Protein AF-L9ZWK3-F1 (afdb_monomer)

Secondary structure (DSSP, 8-state):
-EES--GGG--TT-EEEEEEEEEE-HHHHHHHHHHHHHHHTSHHHHHHHHHTTPPPSS-HHHHHHHHHHHHHHHHHHTTEEEEEEEETTEEEEEEEEGGG-SS-HHHHHHH--EEEEEEEEEEEE-TT-EE-HHHHTT-HHHHS-TT--HHHHHHHHHHHHHHTT----GGGT-EESSEEEEEEEEEE-

Nearest PDB structures (foldseek):
  8h53-assembly1_A  TM=6.510E-01  e=2.151E-01  Homo sapiens
  5xix-assembly2_C  TM=6.586E-01  e=4.469E-01  Homo sapiens
  5xix-assembly1_D  TM=6.634E-01  e=5.048E-01  Homo sapiens
  8tc8-assembly2_B  TM=6.522E-01  e=1.115E+00  Homo sapiens
  8hbd-assembly1_R  TM=2.774E-01  e=4.259E+00  Homo sapiens

Mean predicted aligned error: 6.91 Å

Radius of gyration: 18.28 Å; Cα contacts (8 Å, |Δi|>4): 307; chains: 1; bounding box: 43×29×57 Å

Organism: NCBI:txid1230458

Structure (mmCIF, N/CA/C/O backbone):
data_AF-L9ZWK3-F1
#
_entry.id   AF-L9ZWK3-F1
#
loop_
_atom_site.group_PDB
_atom_site.id
_atom_site.type_symbol
_atom_site.label_atom_id
_atom_site.label_alt_id
_atom_site.label_comp_id
_atom_site.label_asym_id
_atom_site.label_entity_id
_atom_site.label_seq_id
_atom_site.pdbx_PDB_ins_code
_atom_site.Cartn_x
_atom_site.Cartn_y
_atom_site.Cartn_z
_atom_site.occupancy
_atom_site.B_iso_or_equiv
_atom_site.auth_seq_id
_atom_site.auth_comp_id
_atom_site.auth_asym_id
_atom_site.auth_atom_id
_atom_site.pdbx_PDB_model_num
ATOM 1 N N . MET A 1 1 ? -21.362 -6.029 12.904 1.00 80.88 1 MET A N 1
ATOM 2 C CA . MET A 1 1 ? -20.326 -5.498 11.996 1.00 80.88 1 MET A CA 1
ATOM 3 C C . MET A 1 1 ? -20.756 -4.095 11.615 1.00 80.88 1 MET A C 1
ATOM 5 O O . MET A 1 1 ? -21.909 -3.946 11.235 1.00 80.88 1 MET A O 1
ATOM 9 N N . LYS A 1 2 ? -19.910 -3.081 11.829 1.00 90.12 2 LYS A N 1
ATOM 10 C CA . LYS A 1 2 ? -20.218 -1.690 11.450 1.00 90.12 2 LYS A CA 1
ATOM 11 C C . LYS A 1 2 ? -19.828 -1.473 9.981 1.00 90.12 2 LYS A C 1
ATOM 13 O O . LYS A 1 2 ? -18.771 -1.959 9.582 1.00 90.12 2 LYS A O 1
ATOM 18 N N . GLU A 1 3 ? -20.650 -0.764 9.213 1.00 93.50 3 GLU A N 1
ATOM 19 C CA . GLU A 1 3 ? -20.390 -0.447 7.799 1.00 93.50 3 GLU A CA 1
ATOM 20 C C . GLU A 1 3 ? -19.950 1.011 7.642 1.00 93.50 3 GLU A C 1
ATOM 22 O O . GLU A 1 3 ? -20.580 1.893 8.224 1.00 93.50 3 GLU A O 1
ATOM 27 N N . ASN A 1 4 ? -18.853 1.246 6.912 1.00 93.19 4 ASN A N 1
ATOM 28 C CA . ASN A 1 4 ? -18.209 2.555 6.714 1.00 93.19 4 ASN A CA 1
ATOM 29 C C . ASN A 1 4 ? -18.168 3.447 7.980 1.00 93.19 4 ASN A C 1
ATOM 31 O O . ASN A 1 4 ? -18.571 4.611 7.925 1.00 93.19 4 ASN A O 1
ATOM 35 N N . PRO A 1 5 ? -17.748 2.915 9.147 1.00 94.00 5 PRO A N 1
ATOM 36 C CA . PRO A 1 5 ? -17.841 3.646 10.407 1.00 94.00 5 PRO A CA 1
ATOM 37 C C . PRO A 1 5 ? -16.777 4.732 10.527 1.00 94.00 5 PRO A C 1
ATOM 39 O O . PRO A 1 5 ? -15.609 4.447 10.312 1.00 94.00 5 PRO A O 1
ATOM 42 N N . ASP A 1 6 ? -17.141 5.914 11.029 1.00 93.44 6 ASP A N 1
ATOM 43 C CA . ASP A 1 6 ? -16.164 6.950 11.397 1.00 93.44 6 ASP A CA 1
ATOM 44 C C . ASP A 1 6 ? -14.998 6.348 12.220 1.00 93.44 6 ASP A C 1
ATOM 46 O O . ASP A 1 6 ? -15.245 5.806 13.311 1.00 93.44 6 ASP A O 1
ATOM 50 N N . PRO A 1 7 ? -13.738 6.445 11.740 1.00 92.50 7 PRO A N 1
ATOM 51 C CA . PRO A 1 7 ? -12.579 5.859 12.405 1.00 92.50 7 PRO A CA 1
ATOM 52 C C . PRO A 1 7 ? -12.419 6.286 13.866 1.00 92.50 7 PRO A C 1
ATOM 54 O O . PRO A 1 7 ? -11.912 5.519 14.683 1.00 92.50 7 PRO A O 1
ATOM 57 N N . ARG A 1 8 ? -12.882 7.490 14.225 1.00 90.44 8 ARG A N 1
ATOM 58 C CA . ARG A 1 8 ? -12.781 8.050 15.584 1.00 90.44 8 ARG A CA 1
ATOM 59 C C . ARG A 1 8 ? -13.639 7.300 16.604 1.00 90.44 8 ARG A C 1
ATOM 61 O O . ARG A 1 8 ? -13.384 7.392 17.801 1.00 90.44 8 ARG A O 1
ATOM 68 N N . GLY A 1 9 ? -14.659 6.580 16.139 1.00 90.75 9 GLY A N 1
ATOM 69 C CA . GLY A 1 9 ? -15.555 5.770 16.967 1.00 90.75 9 GLY A CA 1
ATOM 70 C C . GLY A 1 9 ? -15.182 4.287 17.029 1.00 90.75 9 GLY A C 1
ATOM 71 O O . GLY A 1 9 ? -15.979 3.488 17.533 1.00 90.75 9 GLY A O 1
ATOM 72 N N . LEU A 1 10 ? -14.026 3.901 16.479 1.00 92.88 10 LEU A N 1
ATOM 73 C CA . LEU A 1 10 ? -13.592 2.510 16.411 1.00 92.88 10 LEU A CA 1
ATOM 74 C C . LEU A 1 10 ? -12.731 2.106 17.604 1.00 92.88 10 LEU A C 1
ATOM 76 O O . LEU A 1 10 ? -11.831 2.822 18.035 1.00 92.88 10 LEU A O 1
ATOM 80 N N . SER A 1 11 ? -12.988 0.903 18.110 1.00 93.19 11 SER A N 1
ATOM 81 C CA . SER A 1 11 ? -12.175 0.251 19.135 1.00 93.19 11 SER A CA 1
ATOM 82 C C . SER A 1 11 ? -11.355 -0.891 18.542 1.00 93.19 11 SER A C 1
ATOM 84 O O . SER A 1 11 ? -11.786 -1.582 17.618 1.00 93.19 11 SER A O 1
ATOM 86 N N . ARG A 1 12 ? -10.164 -1.127 19.105 1.00 95.25 12 ARG A N 1
ATOM 87 C CA . ARG A 1 12 ? -9.315 -2.261 18.719 1.00 95.25 12 ARG A CA 1
ATOM 88 C C . ARG A 1 12 ? -10.093 -3.574 18.839 1.00 95.25 12 ARG A C 1
ATOM 90 O O . ARG A 1 12 ? -10.746 -3.823 19.848 1.00 95.25 12 ARG A O 1
ATOM 97 N N . GLY A 1 13 ? -9.983 -4.423 17.823 1.00 95.19 13 GLY A N 1
ATOM 98 C CA . GLY A 1 13 ? -10.646 -5.724 17.772 1.00 95.19 13 GLY A CA 1
ATOM 99 C C . GLY A 1 13 ? -12.054 -5.713 17.170 1.00 95.19 13 GLY A C 1
ATOM 100 O O . GLY A 1 13 ? -12.570 -6.790 16.869 1.00 95.19 13 GLY A O 1
ATOM 101 N N . GLU A 1 14 ? -12.667 -4.544 16.947 1.00 96.69 14 GLU A N 1
ATOM 102 C CA . GLU A 1 14 ? -13.960 -4.467 16.261 1.00 96.69 14 GLU A CA 1
ATOM 103 C C . GLU A 1 14 ? -13.856 -4.964 14.814 1.00 96.69 14 GLU A C 1
ATOM 105 O O . GLU A 1 14 ? -12.847 -4.749 14.143 1.00 96.69 14 GLU A O 1
ATOM 110 N N . ILE A 1 15 ? -14.915 -5.624 14.333 1.00 97.25 15 ILE A N 1
ATOM 111 C CA . ILE A 1 15 ? -15.033 -6.061 12.936 1.00 97.25 15 ILE A CA 1
ATOM 112 C C . ILE A 1 15 ? -15.844 -5.026 12.160 1.00 97.25 15 ILE A C 1
ATOM 114 O O . ILE A 1 15 ? -16.994 -4.719 12.514 1.00 97.25 15 ILE A O 1
ATOM 118 N N . VAL A 1 16 ? -15.245 -4.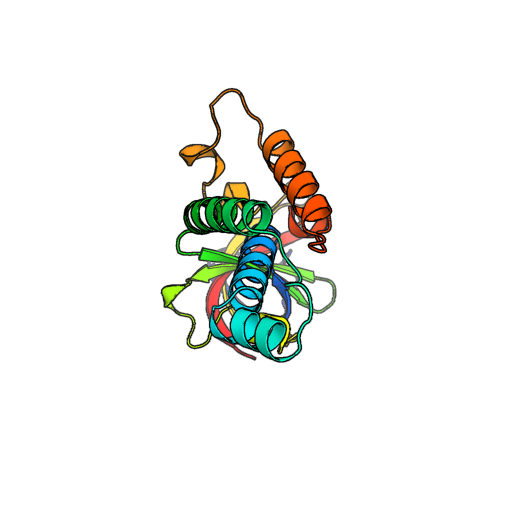533 11.082 1.00 97.38 16 VAL A N 1
ATOM 119 C CA . VAL A 1 16 ? -15.791 -3.486 10.220 1.00 97.38 16 VAL A CA 1
ATOM 120 C C . VAL A 1 16 ? -15.853 -3.954 8.772 1.00 97.38 16 VAL A C 1
ATOM 122 O O . VAL A 1 16 ? -15.101 -4.838 8.356 1.00 97.38 16 VAL A O 1
ATOM 125 N N . ARG A 1 17 ? -16.766 -3.345 8.019 1.00 97.56 17 ARG A N 1
ATOM 126 C CA . ARG A 1 17 ? -16.881 -3.460 6.568 1.00 97.56 17 ARG A CA 1
ATOM 127 C C . ARG A 1 17 ? -16.736 -2.065 5.978 1.00 97.56 17 ARG A C 1
ATOM 129 O O . ARG A 1 17 ? -17.489 -1.172 6.358 1.00 97.56 17 ARG A O 1
ATOM 136 N N . ILE A 1 18 ? -15.760 -1.878 5.105 1.00 97.25 18 ILE A N 1
ATOM 137 C CA . ILE A 1 18 ? -15.446 -0.601 4.471 1.00 97.25 18 ILE A CA 1
ATOM 138 C C . ILE A 1 18 ? -15.595 -0.795 2.970 1.00 97.25 18 ILE A C 1
ATOM 140 O O . ILE A 1 18 ? -14.870 -1.584 2.378 1.00 97.25 18 ILE A O 1
ATOM 144 N N . GLU A 1 19 ? -16.539 -0.093 2.369 1.00 96.94 19 GLU A N 1
ATOM 145 C CA . GLU A 1 19 ? -16.697 0.019 0.925 1.00 96.94 19 GLU A CA 1
ATOM 146 C C . GLU A 1 19 ? -16.183 1.386 0.496 1.00 96.94 19 GLU A C 1
ATOM 148 O O . GLU A 1 19 ? -16.685 2.411 0.966 1.00 96.94 19 GLU A O 1
ATOM 153 N N . GLY A 1 20 ? -15.193 1.425 -0.382 1.00 95.62 20 GLY A N 1
ATOM 154 C CA . GLY A 1 20 ? -14.574 2.685 -0.758 1.00 95.62 20 GLY A CA 1
ATOM 155 C C . GLY A 1 20 ? -13.637 2.559 -1.936 1.00 95.62 20 GLY A C 1
ATOM 156 O O . GLY A 1 20 ? -13.429 1.470 -2.472 1.00 95.62 20 GLY A O 1
ATOM 157 N N . ASN A 1 21 ? -13.074 3.697 -2.322 1.00 94.81 21 ASN A N 1
ATOM 158 C CA . ASN A 1 21 ? -12.041 3.717 -3.340 1.00 94.81 21 ASN A CA 1
ATOM 159 C C . ASN A 1 21 ? -10.731 3.220 -2.727 1.00 94.81 21 ASN A C 1
ATOM 161 O O . ASN A 1 21 ? -10.345 3.704 -1.658 1.00 94.81 21 ASN A O 1
ATOM 165 N N . VAL A 1 22 ? -10.067 2.264 -3.371 1.00 93.75 22 VAL A N 1
ATOM 166 C CA . VAL A 1 22 ? -8.743 1.801 -2.947 1.00 93.75 22 VAL A CA 1
ATOM 167 C C . VAL A 1 22 ? -7.659 2.612 -3.647 1.00 93.75 22 VAL A C 1
ATOM 169 O O . VAL A 1 22 ? -7.774 2.956 -4.818 1.00 93.75 22 VAL A O 1
ATOM 172 N N . TYR A 1 23 ? -6.593 2.903 -2.917 1.00 92.69 23 TYR A N 1
ATOM 173 C CA . TYR A 1 23 ? -5.422 3.609 -3.403 1.00 92.69 23 TYR A CA 1
ATOM 174 C C . TYR A 1 23 ? -4.179 2.830 -2.966 1.00 92.69 23 TYR A C 1
ATOM 176 O O . TYR A 1 23 ? -3.919 2.726 -1.759 1.00 92.69 23 TYR A O 1
ATOM 184 N N . PRO A 1 24 ? -3.425 2.259 -3.919 1.00 92.81 24 PRO A N 1
ATOM 185 C CA . PRO A 1 24 ? -2.073 1.775 -3.678 1.00 92.81 24 PRO A CA 1
ATOM 186 C C . PRO A 1 24 ? -1.200 2.867 -3.062 1.00 92.81 24 PRO A C 1
ATOM 188 O O . PRO A 1 24 ? -1.192 3.996 -3.551 1.00 92.81 24 PRO A O 1
ATOM 191 N N . MET A 1 25 ? -0.466 2.530 -2.004 1.00 93.00 25 MET A N 1
ATOM 192 C CA . MET A 1 25 ? 0.524 3.439 -1.414 1.00 93.00 25 MET A CA 1
ATOM 193 C C . MET A 1 25 ? 1.843 3.381 -2.197 1.00 93.00 25 MET A C 1
ATOM 195 O O . MET A 1 25 ? 2.009 2.522 -3.065 1.00 93.00 25 MET A O 1
ATOM 199 N N . SER A 1 26 ? 2.787 4.274 -1.885 1.00 89.88 26 SER A N 1
ATOM 200 C CA . SER A 1 26 ? 4.015 4.513 -2.659 1.00 89.88 26 SER A CA 1
ATOM 201 C C . SER A 1 26 ? 4.758 3.232 -3.049 1.00 89.88 26 SER A C 1
ATOM 203 O O . SER A 1 26 ? 5.013 3.012 -4.227 1.00 89.88 26 SER A O 1
ATOM 205 N N . LEU A 1 27 ? 5.018 2.340 -2.091 1.00 87.81 27 LEU A N 1
ATOM 206 C CA . LEU A 1 27 ? 5.730 1.082 -2.334 1.00 87.81 27 LEU A CA 1
ATOM 207 C C . LEU A 1 27 ? 5.030 0.177 -3.356 1.00 87.81 27 LEU A C 1
ATOM 209 O O . LEU A 1 27 ? 5.679 -0.377 -4.238 1.00 87.81 27 LEU A O 1
ATOM 213 N N . LEU A 1 28 ? 3.702 0.052 -3.271 1.00 88.94 28 LEU A N 1
ATOM 214 C CA . LEU A 1 28 ? 2.948 -0.736 -4.243 1.00 88.94 28 LEU A CA 1
ATOM 215 C C . LEU A 1 28 ? 2.892 -0.028 -5.605 1.00 88.94 28 LEU A C 1
ATOM 217 O O . LEU A 1 28 ? 2.951 -0.693 -6.631 1.00 88.94 28 LEU A O 1
ATOM 221 N N . LYS A 1 29 ? 2.821 1.308 -5.642 1.00 89.31 29 LYS A N 1
ATOM 222 C CA . LYS A 1 29 ? 2.883 2.061 -6.905 1.00 89.31 29 LYS A CA 1
ATOM 223 C C . LYS A 1 29 ? 4.206 1.847 -7.638 1.00 89.31 29 LYS A C 1
ATOM 225 O O . LYS A 1 29 ? 4.182 1.659 -8.850 1.00 89.31 29 LYS A O 1
ATOM 230 N N . PHE A 1 30 ? 5.324 1.830 -6.912 1.00 86.69 30 PHE A N 1
ATOM 231 C CA . PHE A 1 30 ? 6.628 1.468 -7.471 1.00 86.69 30 PHE A CA 1
ATOM 232 C C . PHE A 1 30 ? 6.619 0.063 -8.055 1.00 86.69 30 PHE A C 1
ATOM 234 O O . PHE A 1 30 ? 6.976 -0.121 -9.213 1.00 86.69 30 PHE A O 1
ATOM 241 N N . GLU A 1 31 ? 6.150 -0.919 -7.287 1.00 86.31 31 GLU A N 1
ATOM 242 C CA . GLU A 1 31 ? 6.087 -2.304 -7.752 1.00 86.31 31 GLU A CA 1
ATOM 243 C C . GLU A 1 31 ? 5.200 -2.457 -8.998 1.00 86.31 31 GLU A C 1
ATOM 245 O O . GLU A 1 31 ? 5.588 -3.121 -9.955 1.00 86.31 31 GLU A O 1
ATOM 250 N N . MET A 1 32 ? 4.040 -1.795 -9.029 1.00 86.81 32 MET A N 1
ATOM 251 C CA . MET A 1 32 ? 3.148 -1.795 -10.192 1.00 86.81 32 MET A CA 1
ATOM 252 C C . MET A 1 32 ? 3.794 -1.148 -11.421 1.00 86.81 32 MET A C 1
ATOM 254 O O . MET A 1 32 ? 3.614 -1.644 -12.530 1.00 86.81 32 MET A O 1
ATOM 258 N N . ALA A 1 33 ? 4.538 -0.054 -11.245 1.00 85.06 33 ALA A N 1
ATOM 259 C CA . ALA A 1 33 ? 5.225 0.616 -12.344 1.00 85.06 33 ALA A CA 1
ATOM 260 C C . ALA A 1 33 ? 6.373 -0.228 -12.909 1.00 85.06 33 ALA A C 1
ATOM 262 O O . ALA A 1 33 ? 6.515 -0.328 -14.125 1.00 85.06 33 ALA A O 1
ATOM 263 N N . ILE A 1 34 ? 7.150 -0.877 -12.039 1.00 81.88 34 ILE A N 1
ATOM 264 C CA . ILE A 1 34 ? 8.229 -1.781 -12.449 1.00 81.88 34 ILE A CA 1
ATOM 265 C C . ILE A 1 34 ? 7.651 -3.007 -13.154 1.00 81.88 34 ILE A C 1
ATOM 267 O O . ILE A 1 34 ? 8.145 -3.385 -14.210 1.00 81.88 34 ILE A O 1
ATOM 271 N N . GLY A 1 35 ? 6.566 -3.583 -12.625 1.00 80.50 35 GLY A N 1
ATOM 272 C CA . GLY A 1 35 ? 5.859 -4.685 -13.276 1.00 80.50 35 GLY A CA 1
ATOM 273 C C . GLY A 1 35 ? 5.383 -4.313 -14.682 1.00 80.50 35 GLY A C 1
ATOM 274 O O . GLY A 1 35 ? 5.647 -5.047 -15.631 1.00 80.50 35 GLY A O 1
ATOM 275 N N . ALA A 1 36 ? 4.775 -3.133 -14.838 1.00 80.31 36 ALA A N 1
ATOM 276 C CA . ALA A 1 36 ? 4.374 -2.627 -16.148 1.00 80.31 36 ALA A CA 1
ATOM 277 C C . ALA A 1 36 ? 5.579 -2.433 -17.082 1.00 80.31 36 ALA A C 1
ATOM 279 O O . ALA A 1 36 ? 5.524 -2.822 -18.246 1.00 80.31 36 ALA A O 1
ATOM 280 N N . PHE A 1 37 ? 6.685 -1.871 -16.583 1.00 78.00 37 PHE A N 1
ATOM 281 C CA . PHE A 1 37 ? 7.917 -1.727 -17.357 1.00 78.00 37 PHE A CA 1
ATOM 282 C C . PHE A 1 37 ? 8.424 -3.084 -17.859 1.00 78.00 37 PHE A C 1
ATOM 284 O O . PHE A 1 37 ? 8.672 -3.226 -19.054 1.00 78.00 37 PHE A O 1
ATOM 291 N N . SER A 1 38 ? 8.504 -4.091 -16.983 1.00 74.88 38 SER A N 1
ATOM 292 C CA . SER A 1 38 ? 8.943 -5.443 -17.345 1.00 74.88 38 SER A CA 1
ATOM 293 C C . SER A 1 38 ? 8.062 -6.089 -18.414 1.00 74.88 38 SER A C 1
ATOM 295 O O . SER A 1 38 ? 8.584 -6.776 -19.289 1.00 74.88 38 SER A O 1
ATOM 297 N N . GLU A 1 39 ? 6.748 -5.850 -18.387 1.00 76.31 39 GLU A N 1
ATOM 298 C CA . GLU A 1 39 ? 5.850 -6.299 -19.456 1.00 76.31 39 GLU A CA 1
ATOM 299 C C . GLU A 1 39 ? 6.175 -5.618 -20.793 1.00 76.31 39 GLU A C 1
ATOM 301 O O . GLU A 1 39 ? 6.254 -6.296 -21.816 1.00 76.31 39 GLU A O 1
ATOM 306 N N . PHE A 1 40 ? 6.432 -4.304 -20.796 1.00 71.31 40 PHE A N 1
ATOM 307 C CA . PHE A 1 40 ? 6.779 -3.550 -22.009 1.00 71.31 40 PHE A CA 1
ATOM 308 C C . PHE A 1 40 ? 8.177 -3.846 -22.562 1.00 71.31 40 PHE A C 1
ATOM 310 O O . PHE A 1 40 ? 8.403 -3.668 -23.761 1.00 71.31 40 PHE A O 1
ATOM 317 N N . THR A 1 41 ? 9.108 -4.294 -21.723 1.00 72.06 41 THR A N 1
ATOM 318 C CA . THR A 1 41 ? 10.458 -4.706 -22.135 1.00 72.06 41 THR A CA 1
ATOM 319 C C . THR A 1 41 ? 10.590 -6.206 -22.365 1.00 72.06 41 THR A C 1
ATOM 321 O O . THR A 1 41 ? 11.692 -6.670 -22.637 1.00 72.06 41 THR A O 1
ATOM 324 N N . GLY A 1 42 ? 9.501 -6.972 -22.258 1.00 72.38 42 GLY A N 1
ATOM 325 C CA . GLY A 1 42 ? 9.521 -8.405 -22.529 1.00 72.38 42 GLY A CA 1
ATOM 326 C C . GLY A 1 42 ? 9.966 -8.713 -23.961 1.00 72.38 42 GLY A C 1
ATOM 327 O O . GLY A 1 42 ? 9.658 -7.957 -24.889 1.00 72.38 42 GLY A O 1
ATOM 328 N N . ASP A 1 43 ? 10.661 -9.842 -24.134 1.00 72.94 43 ASP A N 1
ATOM 329 C CA . ASP A 1 43 ? 11.233 -10.287 -25.414 1.00 72.94 43 ASP A CA 1
ATOM 330 C C . ASP A 1 43 ? 10.214 -10.203 -26.567 1.00 72.94 43 ASP A C 1
ATOM 332 O O . ASP A 1 43 ? 10.536 -9.707 -27.644 1.00 72.94 43 ASP A O 1
ATOM 336 N N . ASP A 1 44 ? 8.955 -10.578 -26.317 1.00 72.00 44 ASP A N 1
ATOM 337 C CA . ASP A 1 44 ? 7.870 -10.546 -27.307 1.00 72.00 44 ASP A CA 1
ATOM 338 C C . ASP A 1 44 ? 7.561 -9.126 -27.828 1.00 72.00 44 ASP A C 1
ATOM 340 O O . ASP A 1 44 ? 7.289 -8.929 -29.016 1.00 72.00 44 ASP A O 1
ATOM 344 N N . ILE A 1 45 ? 7.600 -8.111 -26.956 1.00 72.56 45 ILE A N 1
ATOM 345 C CA . ILE A 1 45 ? 7.344 -6.715 -27.338 1.00 72.56 45 ILE A CA 1
ATOM 346 C C . ILE A 1 45 ? 8.578 -6.119 -28.012 1.00 72.56 45 ILE A C 1
ATOM 348 O O . ILE A 1 45 ? 8.443 -5.428 -29.025 1.00 72.56 45 ILE A O 1
ATOM 352 N N . GLN A 1 46 ? 9.780 -6.429 -27.523 1.00 72.62 46 GLN A N 1
ATOM 353 C CA . GLN A 1 46 ? 11.017 -6.022 -28.193 1.00 72.62 46 GLN A CA 1
ATOM 354 C C . GLN A 1 46 ? 11.109 -6.594 -29.612 1.00 72.62 46 GLN A C 1
ATOM 356 O O . GLN A 1 46 ? 11.429 -5.863 -30.553 1.00 72.62 46 GLN A O 1
ATOM 361 N N . GLU A 1 47 ? 10.766 -7.872 -29.793 1.00 73.50 47 GLU A N 1
ATOM 362 C CA . GLU A 1 47 ? 10.676 -8.504 -31.109 1.00 73.50 47 GLU A CA 1
ATOM 363 C C . GLU A 1 47 ? 9.633 -7.817 -31.996 1.00 73.50 47 GLU A C 1
ATOM 365 O O . GLU A 1 47 ? 9.892 -7.602 -33.183 1.00 73.50 47 GLU A O 1
ATOM 370 N N . ALA A 1 48 ? 8.492 -7.398 -31.440 1.00 77.25 48 ALA A N 1
ATOM 371 C CA . ALA A 1 48 ? 7.483 -6.650 -32.185 1.00 77.25 48 ALA A CA 1
ATOM 372 C C . ALA A 1 48 ? 8.002 -5.285 -32.673 1.00 77.25 48 ALA A C 1
ATOM 374 O O . ALA A 1 48 ? 7.777 -4.946 -33.835 1.00 77.25 48 ALA A O 1
ATOM 375 N N . PHE A 1 49 ? 8.731 -4.529 -31.840 1.00 78.69 49 PHE A N 1
ATOM 376 C CA . PHE A 1 49 ? 9.366 -3.259 -32.234 1.00 78.69 49 PHE A CA 1
ATOM 377 C C . PHE A 1 49 ? 10.439 -3.462 -33.309 1.00 78.69 49 PHE A C 1
ATOM 379 O O . PHE A 1 49 ? 10.460 -2.740 -34.310 1.00 78.69 49 PHE A O 1
ATOM 386 N N . HIS A 1 50 ? 11.269 -4.498 -33.159 1.00 75.56 50 HIS A N 1
ATOM 387 C CA . HIS A 1 50 ? 12.238 -4.892 -34.177 1.00 75.56 50 HIS A CA 1
ATOM 388 C C . HIS A 1 50 ? 11.570 -5.299 -35.497 1.00 75.56 50 HIS A C 1
ATOM 390 O O . HIS A 1 50 ? 12.060 -4.939 -36.566 1.00 75.56 50 HIS A O 1
ATOM 396 N N . ALA A 1 51 ? 10.432 -5.996 -35.449 1.00 80.75 51 ALA A N 1
ATOM 397 C CA . ALA A 1 51 ? 9.697 -6.419 -36.639 1.00 80.75 51 ALA A CA 1
ATOM 398 C C . ALA A 1 51 ? 9.096 -5.246 -37.435 1.00 80.75 51 ALA A C 1
ATOM 400 O O . ALA A 1 51 ? 8.876 -5.378 -38.641 1.00 80.75 51 ALA A O 1
ATOM 401 N N . ILE A 1 52 ? 8.841 -4.106 -36.786 1.00 86.06 52 ILE A N 1
ATOM 402 C CA . ILE A 1 52 ? 8.323 -2.884 -37.423 1.00 86.06 52 ILE A CA 1
ATOM 403 C C . ILE A 1 52 ? 9.402 -1.815 -37.662 1.00 86.06 52 ILE A C 1
ATOM 405 O O . ILE A 1 52 ? 9.058 -0.675 -37.980 1.00 86.06 52 ILE A O 1
ATOM 409 N N . ASP A 1 53 ? 10.686 -2.175 -37.534 1.00 80.19 53 ASP A N 1
ATOM 410 C CA . ASP A 1 53 ? 11.844 -1.287 -37.740 1.00 80.19 53 ASP A CA 1
ATOM 411 C C . ASP A 1 53 ? 11.796 -0.013 -36.868 1.00 80.19 53 ASP A C 1
ATOM 413 O O . ASP A 1 53 ? 12.319 1.047 -37.228 1.00 80.19 53 ASP A O 1
ATOM 417 N N . GLN A 1 54 ? 11.144 -0.102 -35.704 1.00 76.75 54 GLN A N 1
ATOM 418 C CA . GLN A 1 54 ? 11.101 0.984 -34.735 1.00 76.75 54 GLN A CA 1
ATOM 419 C C . GLN A 1 54 ? 12.139 0.773 -33.632 1.00 76.75 54 GLN A C 1
ATOM 421 O O . GLN A 1 54 ? 12.391 -0.364 -33.226 1.00 76.75 54 GLN A O 1
ATOM 426 N N . PRO A 1 55 ? 12.759 1.860 -33.138 1.00 70.88 55 PRO A N 1
ATOM 427 C CA . PRO A 1 55 ? 13.630 1.769 -31.979 1.00 70.88 55 PRO A CA 1
ATOM 428 C C . PRO A 1 55 ? 12.830 1.243 -30.786 1.00 70.88 55 PRO A C 1
ATOM 430 O O . PRO A 1 55 ? 11.678 1.636 -30.586 1.00 70.88 55 PRO A O 1
ATOM 433 N N . THR A 1 56 ? 13.448 0.365 -29.996 1.00 70.62 56 THR A N 1
ATOM 434 C CA . THR A 1 56 ? 12.875 -0.044 -28.717 1.00 70.62 56 THR A CA 1
ATOM 435 C C . THR A 1 56 ? 12.668 1.196 -27.844 1.00 70.62 56 THR A C 1
ATOM 437 O O . THR A 1 56 ? 13.511 2.100 -27.856 1.00 70.62 56 THR A O 1
ATOM 440 N N . PRO A 1 57 ? 11.551 1.272 -27.102 1.00 69.75 57 PRO A N 1
ATOM 441 C CA . PRO A 1 57 ? 11.229 2.446 -26.295 1.00 69.75 57 PRO A CA 1
ATOM 442 C C . PRO A 1 57 ? 12.211 2.671 -25.139 1.00 69.75 57 PRO A C 1
ATOM 444 O O . PRO A 1 57 ? 12.273 3.782 -24.621 1.00 69.75 57 PRO A O 1
ATOM 447 N N . PHE A 1 58 ? 12.988 1.647 -24.777 1.00 73.31 58 PHE A N 1
ATOM 448 C CA . PHE A 1 58 ? 13.928 1.666 -23.663 1.00 73.31 58 PHE A CA 1
ATOM 449 C C . PHE A 1 58 ? 15.320 1.197 -24.097 1.00 73.31 58 PHE A C 1
ATOM 451 O O . PHE A 1 58 ? 15.487 0.400 -25.030 1.00 73.31 58 PHE A O 1
ATOM 458 N N . THR A 1 59 ? 16.331 1.732 -23.422 1.00 76.69 59 THR A N 1
ATOM 459 C CA . THR A 1 59 ? 17.736 1.348 -23.539 1.00 76.69 59 THR A CA 1
ATOM 460 C C . THR A 1 59 ? 18.072 0.211 -22.572 1.00 76.69 59 THR A C 1
ATOM 462 O O . THR A 1 59 ? 17.464 0.057 -21.517 1.00 76.69 59 THR A O 1
ATOM 465 N N . LYS A 1 60 ? 19.122 -0.562 -22.883 1.00 77.81 60 LYS A N 1
ATOM 466 C CA . LYS A 1 60 ? 19.600 -1.647 -22.003 1.00 77.81 60 LYS A CA 1
ATOM 467 C C . LYS A 1 60 ? 20.064 -1.173 -20.623 1.00 77.81 60 LYS A C 1
ATOM 469 O O . LYS A 1 60 ? 20.105 -1.968 -19.688 1.00 77.81 60 LYS A O 1
ATOM 474 N N . ASP A 1 61 ? 20.484 0.085 -20.513 1.00 75.94 61 ASP A N 1
ATOM 475 C CA . ASP A 1 61 ? 20.895 0.657 -19.233 1.00 75.94 61 ASP A CA 1
ATOM 476 C C . ASP A 1 61 ? 19.667 0.989 -18.371 1.00 75.94 61 ASP A C 1
ATOM 478 O O . ASP A 1 61 ? 19.668 0.653 -17.189 1.00 75.94 61 ASP A O 1
ATOM 482 N N . GLU A 1 62 ? 18.593 1.524 -18.966 1.00 73.75 62 GLU A N 1
ATOM 483 C CA . GLU A 1 62 ? 17.298 1.723 -18.289 1.00 73.75 62 GLU A CA 1
ATOM 484 C C . GLU A 1 62 ? 16.688 0.385 -17.842 1.00 73.75 62 GLU A C 1
ATOM 486 O O . GLU A 1 62 ? 16.231 0.263 -16.708 1.00 73.75 62 GLU A O 1
ATOM 491 N N . GLU A 1 63 ? 16.760 -0.653 -18.683 1.00 75.62 63 GLU A N 1
ATOM 492 C CA . GLU A 1 63 ? 16.304 -2.007 -18.330 1.00 75.62 63 GLU A CA 1
ATOM 493 C C . GLU A 1 63 ? 17.019 -2.562 -17.095 1.00 75.62 63 GLU A C 1
ATOM 495 O O . GLU A 1 63 ? 16.378 -3.043 -16.161 1.00 75.62 63 GLU A O 1
ATOM 500 N N . ARG A 1 64 ? 18.352 -2.451 -17.051 1.00 76.00 64 ARG A N 1
ATOM 501 C CA . ARG A 1 64 ? 19.153 -2.912 -15.907 1.00 76.00 64 ARG A CA 1
ATOM 502 C C . ARG A 1 64 ? 18.874 -2.123 -14.640 1.00 76.00 64 ARG A C 1
ATOM 504 O O . ARG A 1 64 ? 18.865 -2.703 -13.556 1.00 76.00 64 ARG A O 1
ATOM 511 N N . GLN A 1 65 ? 18.697 -0.809 -14.761 1.00 73.06 65 GLN A N 1
ATOM 512 C CA . GLN A 1 65 ? 18.324 0.022 -13.624 1.00 73.06 65 GLN A CA 1
ATOM 513 C C . GLN A 1 65 ? 16.969 -0.426 -13.075 1.00 73.06 65 GLN A C 1
ATOM 515 O O . GLN A 1 65 ? 16.845 -0.609 -11.867 1.00 73.06 65 GLN A O 1
ATOM 520 N N . MET A 1 66 ? 15.983 -0.686 -13.938 1.00 75.00 66 MET A N 1
ATOM 521 C CA . MET A 1 66 ? 14.653 -1.109 -13.489 1.00 75.00 66 MET A CA 1
ATOM 522 C C . MET A 1 66 ? 14.621 -2.508 -12.903 1.00 75.00 66 MET A C 1
ATOM 524 O O . MET A 1 66 ? 13.925 -2.726 -11.917 1.00 75.00 66 MET A O 1
ATOM 528 N N . GLU A 1 67 ? 15.418 -3.436 -13.423 1.00 76.50 67 GLU A N 1
ATOM 529 C CA . GLU A 1 67 ? 15.570 -4.761 -12.820 1.00 76.50 67 GLU A CA 1
ATOM 530 C C . GLU A 1 67 ? 16.188 -4.674 -11.409 1.00 76.50 67 GLU A C 1
ATOM 532 O O . GLU A 1 67 ? 15.733 -5.338 -10.469 1.00 76.50 67 GLU A O 1
ATOM 537 N N . ALA A 1 68 ? 17.187 -3.803 -11.227 1.00 74.69 68 ALA A N 1
ATOM 538 C CA . ALA A 1 68 ? 17.805 -3.564 -9.925 1.00 74.69 68 ALA A CA 1
ATOM 539 C C . ALA A 1 68 ? 16.821 -2.927 -8.930 1.00 74.69 68 ALA A C 1
ATOM 541 O O . ALA A 1 68 ? 16.700 -3.403 -7.798 1.00 74.69 68 ALA A O 1
ATOM 542 N N . VAL A 1 69 ? 16.078 -1.900 -9.359 1.00 74.81 69 VAL A N 1
ATOM 543 C CA . VAL A 1 69 ? 15.029 -1.268 -8.545 1.00 74.81 69 VAL A CA 1
ATOM 544 C C . VAL A 1 69 ? 13.914 -2.272 -8.238 1.00 74.81 69 VAL A C 1
ATOM 546 O O . VAL A 1 69 ? 13.467 -2.339 -7.100 1.00 74.81 69 VAL A O 1
ATOM 549 N N . GLY A 1 70 ? 13.522 -3.123 -9.189 1.00 74.94 70 GLY A N 1
ATOM 550 C CA . GLY A 1 70 ? 12.539 -4.193 -8.988 1.00 74.94 70 GLY A CA 1
ATOM 551 C C . GLY A 1 70 ? 12.938 -5.177 -7.899 1.00 74.94 70 GLY A C 1
ATOM 552 O O . GLY A 1 70 ? 12.162 -5.438 -6.983 1.00 74.94 70 GLY A O 1
ATOM 553 N N . THR A 1 71 ? 14.183 -5.645 -7.934 1.00 74.31 71 THR A N 1
ATOM 554 C CA . THR A 1 71 ? 14.721 -6.562 -6.916 1.00 74.31 71 THR A CA 1
ATOM 555 C C . THR A 1 71 ? 14.750 -5.917 -5.523 1.00 74.31 71 THR A C 1
ATOM 557 O O . THR A 1 71 ? 14.436 -6.560 -4.513 1.00 74.31 71 THR A O 1
ATOM 560 N N . LEU A 1 72 ? 15.108 -4.630 -5.450 1.00 74.62 72 LEU A N 1
ATOM 561 C CA . LEU A 1 72 ? 15.055 -3.858 -4.206 1.00 74.62 72 LEU A CA 1
ATOM 562 C C . LEU A 1 72 ? 13.612 -3.698 -3.718 1.00 74.62 72 LEU A C 1
ATOM 564 O O . LEU A 1 72 ? 13.330 -3.918 -2.541 1.00 74.62 72 LEU A O 1
ATOM 568 N N . MET A 1 73 ? 12.685 -3.396 -4.624 1.00 75.75 73 MET A N 1
ATOM 569 C CA . MET A 1 73 ? 11.277 -3.212 -4.301 1.00 75.75 73 MET A CA 1
ATOM 570 C C . MET A 1 73 ? 10.624 -4.473 -3.757 1.00 75.75 73 MET A C 1
ATOM 572 O O . MET A 1 73 ? 9.952 -4.391 -2.732 1.00 75.75 73 MET A O 1
ATOM 576 N N . GLU A 1 74 ? 10.873 -5.633 -4.365 1.00 73.25 74 GLU A N 1
ATOM 577 C CA . GLU A 1 74 ? 10.393 -6.917 -3.841 1.00 73.25 74 GLU A CA 1
ATOM 578 C C . GLU A 1 74 ? 10.926 -7.200 -2.432 1.00 73.25 74 GLU A C 1
ATOM 580 O O . GLU A 1 74 ? 10.218 -7.751 -1.586 1.00 73.25 74 GLU A O 1
ATOM 585 N N . SER A 1 75 ? 12.162 -6.780 -2.153 1.00 72.56 75 SER A N 1
ATOM 586 C CA . SER A 1 75 ? 12.761 -6.901 -0.822 1.00 72.56 75 SER A CA 1
ATOM 587 C C . SER A 1 75 ? 12.086 -5.975 0.200 1.00 72.56 75 SER A C 1
ATOM 589 O O . SER A 1 75 ? 11.970 -6.333 1.375 1.00 72.56 75 SER A O 1
ATOM 591 N N . PHE A 1 76 ? 11.612 -4.804 -0.234 1.00 73.44 76 PHE A N 1
ATOM 592 C CA . PHE A 1 76 ? 10.950 -3.821 0.622 1.00 73.44 76 PHE A CA 1
ATOM 593 C C . PHE A 1 76 ? 9.477 -4.142 0.882 1.00 73.44 76 PHE A C 1
ATOM 595 O O . PHE A 1 76 ? 9.057 -4.166 2.040 1.00 73.44 76 PHE A O 1
ATOM 602 N N . THR A 1 77 ? 8.679 -4.403 -0.157 1.00 70.19 77 THR A N 1
ATOM 603 C CA . THR A 1 77 ? 7.259 -4.758 0.010 1.00 70.19 77 THR A CA 1
ATOM 604 C C . THR A 1 77 ? 7.101 -6.099 0.724 1.00 70.19 77 THR A C 1
ATOM 606 O O . THR A 1 77 ? 6.163 -6.282 1.509 1.00 70.19 77 THR A O 1
ATOM 609 N N . GLY A 1 78 ? 8.055 -7.016 0.531 1.00 77.19 78 GLY A N 1
ATOM 610 C CA . GLY A 1 78 ? 8.031 -8.343 1.130 1.00 77.19 78 GLY A CA 1
ATOM 611 C C . GLY A 1 78 ? 6.726 -9.067 0.793 1.00 77.19 78 GLY A C 1
ATOM 612 O O . GLY A 1 78 ? 6.331 -9.165 -0.367 1.00 77.19 78 GLY A O 1
ATOM 613 N N . ASP A 1 79 ? 6.021 -9.537 1.824 1.00 82.88 79 ASP A N 1
ATOM 614 C CA . ASP A 1 79 ? 4.785 -10.314 1.657 1.00 82.88 79 ASP A CA 1
ATOM 615 C C . ASP A 1 79 ? 3.509 -9.458 1.761 1.00 82.88 79 ASP A C 1
ATOM 617 O O . ASP A 1 79 ? 2.405 -10.009 1.844 1.00 82.88 79 ASP A O 1
ATOM 621 N N . MET A 1 80 ? 3.625 -8.126 1.846 1.00 88.50 80 MET A N 1
ATOM 622 C CA . MET A 1 80 ? 2.518 -7.245 2.231 1.00 88.50 80 MET A CA 1
ATOM 623 C C . MET A 1 80 ? 2.406 -5.999 1.349 1.00 88.50 80 MET A C 1
ATOM 625 O O . MET A 1 80 ? 3.347 -5.234 1.171 1.00 88.50 80 MET A O 1
ATOM 629 N N . TYR A 1 81 ? 1.187 -5.726 0.900 1.00 89.56 81 TYR A N 1
ATOM 630 C CA . TYR A 1 81 ? 0.829 -4.554 0.121 1.00 89.56 81 TYR A CA 1
ATOM 631 C C . TYR A 1 81 ? 0.145 -3.488 0.976 1.00 89.56 81 TYR A C 1
ATOM 633 O O . TYR A 1 81 ? -0.949 -3.730 1.501 1.00 89.56 81 TYR A O 1
ATOM 641 N N . PRO A 1 82 ? 0.751 -2.299 1.123 1.00 92.19 82 PRO A N 1
ATOM 642 C CA . PRO A 1 82 ? 0.141 -1.194 1.838 1.00 92.19 82 PRO A CA 1
ATOM 643 C C . PRO A 1 82 ? -0.920 -0.523 0.961 1.00 92.19 82 PRO A C 1
ATOM 645 O O . PRO A 1 82 ? -0.636 -0.050 -0.140 1.00 92.19 82 PRO A O 1
ATOM 648 N N . LEU A 1 83 ? -2.147 -0.451 1.472 1.00 93.94 83 LEU A N 1
ATOM 649 C CA . LEU A 1 83 ? -3.286 0.146 0.783 1.00 93.94 83 LEU A CA 1
ATOM 650 C C . LEU A 1 83 ? -3.976 1.173 1.676 1.00 93.94 83 LEU A C 1
ATOM 652 O O . LEU A 1 83 ? -4.111 0.994 2.892 1.00 93.94 83 LEU A O 1
ATOM 656 N N . ARG A 1 84 ? -4.509 2.206 1.034 1.00 94.75 84 ARG A N 1
ATOM 657 C CA . ARG A 1 84 ? -5.433 3.167 1.628 1.00 94.75 84 ARG A CA 1
ATOM 658 C C . ARG A 1 84 ? -6.810 2.986 1.015 1.00 94.75 84 ARG A C 1
ATOM 660 O O . ARG A 1 84 ? -6.939 2.865 -0.195 1.00 94.75 84 ARG A O 1
ATOM 667 N N . ILE A 1 85 ? -7.846 3.000 1.841 1.00 95.38 85 ILE A N 1
ATOM 668 C CA . ILE A 1 85 ? -9.237 2.978 1.388 1.00 95.38 85 ILE A CA 1
ATOM 669 C C . ILE A 1 85 ? -9.909 4.265 1.837 1.00 95.38 85 ILE A C 1
ATOM 671 O O . ILE A 1 85 ? -9.831 4.628 3.012 1.00 95.38 85 ILE A O 1
ATOM 675 N N . GLU A 1 86 ? -10.583 4.943 0.915 1.00 94.69 86 GLU A N 1
ATOM 676 C CA . GLU A 1 86 ? -11.346 6.153 1.203 1.00 94.69 86 GLU A CA 1
ATOM 677 C C . GLU A 1 86 ? -12.845 5.899 1.046 1.00 94.69 86 GLU A C 1
ATOM 679 O O . GLU A 1 86 ? -13.318 5.457 -0.001 1.00 94.69 86 GLU A O 1
ATOM 684 N N . SER A 1 87 ? -13.607 6.188 2.101 1.00 94.44 87 SER A N 1
ATOM 685 C CA . SER A 1 87 ? -15.057 5.995 2.134 1.00 94.44 87 SER A CA 1
ATOM 686 C C . SER A 1 87 ? -15.735 7.097 2.937 1.00 94.44 87 SER A C 1
ATOM 688 O O . SER A 1 87 ? -15.382 7.340 4.091 1.00 94.44 87 SER A O 1
ATOM 690 N N . GLY A 1 88 ? -16.706 7.785 2.328 1.00 86.56 88 GLY A N 1
ATOM 691 C CA . GLY A 1 88 ? -17.513 8.803 3.013 1.00 86.56 88 GLY A CA 1
ATOM 692 C C . GLY A 1 88 ? -16.694 9.929 3.662 1.00 86.56 88 GLY A C 1
ATOM 693 O O . GLY A 1 88 ? -17.066 10.412 4.728 1.00 86.56 88 GLY A O 1
ATOM 694 N N . GLY A 1 89 ? -15.555 10.305 3.066 1.00 87.88 89 GLY A N 1
ATOM 695 C CA . GLY A 1 89 ? -14.626 11.310 3.605 1.00 87.88 89 GLY A CA 1
ATOM 696 C C . GLY A 1 89 ? -13.691 10.805 4.711 1.00 87.88 89 GLY A C 1
ATOM 697 O O . GLY A 1 89 ? -12.861 11.567 5.198 1.00 87.88 89 GLY A O 1
ATOM 698 N N . SER A 1 90 ? -13.801 9.534 5.102 1.00 93.94 90 SER A N 1
ATOM 699 C CA . SER A 1 90 ? -12.872 8.871 6.019 1.00 93.94 90 SER A CA 1
ATOM 700 C C . SER A 1 90 ? -11.813 8.093 5.247 1.00 93.94 90 SER A C 1
ATOM 702 O O . SER A 1 90 ? -12.085 7.566 4.167 1.00 93.94 90 SER A O 1
ATOM 704 N N . LYS A 1 91 ? -10.623 7.983 5.837 1.00 94.75 91 LYS A N 1
ATOM 705 C CA . LYS A 1 91 ? -9.524 7.158 5.334 1.00 94.75 91 LYS A CA 1
ATOM 706 C C . LYS A 1 91 ? -9.323 5.967 6.268 1.00 94.75 91 LYS A C 1
ATOM 708 O O . LYS A 1 91 ? -9.550 6.080 7.473 1.00 94.75 91 LYS A O 1
ATOM 713 N N . TYR A 1 92 ? -8.898 4.847 5.702 1.00 96.06 92 TYR A N 1
ATOM 714 C CA . TYR A 1 92 ? -8.530 3.628 6.416 1.00 96.06 92 TYR A CA 1
ATOM 715 C C . TYR A 1 92 ? -7.269 3.062 5.778 1.00 96.06 92 TYR A C 1
ATOM 717 O O . TYR A 1 92 ? -7.110 3.139 4.561 1.00 96.06 92 TYR A O 1
ATOM 725 N N . CYS A 1 93 ? -6.392 2.476 6.583 1.00 95.94 93 CYS A N 1
ATOM 726 C CA . CYS A 1 93 ? -5.167 1.848 6.095 1.00 95.94 93 CYS A CA 1
ATOM 727 C C . CYS A 1 93 ? -5.265 0.334 6.270 1.00 95.94 93 CYS A C 1
ATOM 729 O O . CYS A 1 93 ? -5.824 -0.144 7.258 1.00 95.94 93 CYS A O 1
ATOM 731 N N . THR A 1 94 ? -4.706 -0.433 5.346 1.00 95.00 94 THR A N 1
ATOM 732 C CA . THR A 1 94 ? -4.629 -1.892 5.453 1.00 95.00 94 THR A CA 1
ATOM 733 C C . THR A 1 94 ? -3.333 -2.396 4.834 1.00 95.00 94 THR A C 1
ATOM 735 O O . THR A 1 94 ? -2.774 -1.774 3.937 1.00 95.00 94 THR A O 1
ATOM 738 N N . GLU A 1 95 ? -2.865 -3.539 5.320 1.00 93.44 95 GLU A N 1
ATOM 739 C CA . GLU A 1 95 ? -1.716 -4.265 4.777 1.00 93.44 95 GLU A CA 1
ATOM 740 C C . GLU A 1 95 ? -2.257 -5.599 4.233 1.00 93.44 95 GLU A C 1
ATOM 742 O O . GLU A 1 95 ? -2.757 -6.421 5.006 1.00 93.44 95 GLU A O 1
ATOM 747 N N . LEU A 1 96 ? -2.255 -5.794 2.914 1.00 91.25 96 LEU A N 1
ATOM 748 C CA . LEU A 1 96 ? -2.801 -6.984 2.255 1.00 91.25 96 LEU A CA 1
ATOM 749 C C . LEU A 1 96 ? -1.696 -8.004 1.975 1.00 91.25 96 LEU A C 1
ATOM 751 O O . LEU A 1 96 ? -0.688 -7.661 1.381 1.00 91.25 96 LEU A O 1
ATOM 755 N N . LYS A 1 97 ? -1.903 -9.272 2.333 1.00 90.06 97 LYS A N 1
ATOM 756 C CA . LYS A 1 97 ? -0.929 -10.331 2.031 1.00 90.06 97 LYS A CA 1
ATOM 757 C C . LYS A 1 97 ? -0.861 -10.632 0.535 1.00 90.06 97 LYS A C 1
ATOM 759 O O . LYS A 1 97 ? -1.887 -10.985 -0.050 1.00 90.06 97 LYS A O 1
ATOM 764 N N . ARG A 1 98 ? 0.347 -10.585 -0.028 1.00 87.00 98 ARG A N 1
ATOM 765 C CA . ARG A 1 98 ? 0.660 -10.879 -1.436 1.00 87.00 98 ARG A CA 1
ATOM 766 C C . ARG A 1 98 ? 0.184 -12.274 -1.842 1.00 87.00 98 ARG A C 1
ATOM 768 O O . ARG A 1 98 ? -0.633 -12.402 -2.747 1.00 87.00 98 ARG A O 1
ATOM 775 N N . ASP A 1 99 ? 0.553 -13.294 -1.069 1.00 85.62 99 ASP A N 1
ATOM 776 C CA . ASP A 1 99 ? 0.201 -14.706 -1.317 1.00 85.62 99 ASP A CA 1
ATOM 777 C C . ASP A 1 99 ? -1.305 -15.008 -1.305 1.00 85.62 99 ASP A C 1
ATOM 779 O O . ASP A 1 99 ? -1.737 -16.090 -1.707 1.00 85.62 99 ASP A O 1
ATOM 783 N N . PHE A 1 100 ? -2.127 -14.093 -0.785 1.00 86.75 100 PHE A N 1
ATOM 784 C CA . PHE A 1 100 ? -3.579 -14.272 -0.717 1.00 86.75 100 PHE A CA 1
ATOM 785 C C . PHE A 1 100 ? -4.312 -13.615 -1.889 1.00 86.75 100 PHE A C 1
ATOM 787 O O . PHE A 1 100 ? -5.537 -13.747 -1.992 1.00 86.75 100 PHE A O 1
ATOM 794 N N . MET A 1 101 ? -3.589 -12.944 -2.787 1.00 86.12 101 MET A N 1
ATOM 795 C CA . MET A 1 101 ? -4.151 -12.423 -4.024 1.00 86.12 101 MET A CA 1
ATOM 796 C C . MET A 1 101 ? -4.404 -13.550 -5.027 1.00 86.12 101 MET A C 1
ATOM 798 O O . MET A 1 101 ? -3.593 -14.451 -5.213 1.00 86.12 101 MET A O 1
ATOM 802 N N . ARG A 1 102 ? -5.575 -13.509 -5.671 1.00 85.62 102 ARG A N 1
ATOM 803 C CA . ARG A 1 102 ? -6.002 -14.506 -6.672 1.00 85.62 102 ARG A CA 1
ATOM 804 C C . ARG A 1 102 ? -5.757 -14.070 -8.115 1.00 85.62 102 ARG A C 1
ATOM 806 O O . ARG A 1 102 ? -6.063 -14.828 -9.027 1.00 85.62 102 ARG A O 1
ATOM 813 N N . GLN A 1 103 ? -5.271 -12.852 -8.300 1.00 84.56 103 GLN A N 1
ATOM 814 C CA . GLN A 1 103 ? -5.001 -12.236 -9.591 1.00 84.56 103 GLN A CA 1
ATOM 815 C C . GLN A 1 103 ? -3.719 -11.402 -9.483 1.00 84.56 103 GLN A C 1
ATOM 817 O O . GLN A 1 103 ? -3.359 -11.028 -8.357 1.00 84.56 103 GLN A O 1
ATOM 822 N N . PRO A 1 104 ? -3.053 -11.103 -10.610 1.00 83.56 104 PRO A N 1
ATOM 823 C CA . PRO A 1 104 ? -1.909 -10.202 -10.636 1.00 83.56 104 PRO A CA 1
ATOM 824 C C . PRO A 1 104 ? -2.220 -8.857 -9.971 1.00 83.56 104 PRO A C 1
ATOM 826 O O . PRO A 1 104 ? -3.338 -8.344 -10.046 1.00 83.56 104 PRO A O 1
ATOM 829 N N . VAL A 1 105 ? -1.226 -8.290 -9.280 1.00 83.69 105 VAL A N 1
ATOM 830 C CA . VAL A 1 105 ? -1.412 -7.057 -8.500 1.00 83.69 105 VAL A CA 1
ATOM 831 C C . VAL A 1 105 ? -1.806 -5.881 -9.394 1.00 83.69 105 VAL A C 1
ATOM 833 O O . VAL A 1 105 ? -2.652 -5.074 -9.014 1.00 83.69 105 VAL A O 1
ATOM 836 N N . PHE A 1 106 ? -1.231 -5.822 -10.596 1.00 82.94 106 PHE A N 1
ATOM 837 C CA . PHE A 1 106 ? -1.487 -4.767 -11.564 1.00 82.94 106 PHE A CA 1
ATOM 838 C C . PHE A 1 106 ? -2.960 -4.761 -11.987 1.00 82.94 106 PHE A C 1
ATOM 840 O O . PHE A 1 106 ? -3.662 -3.78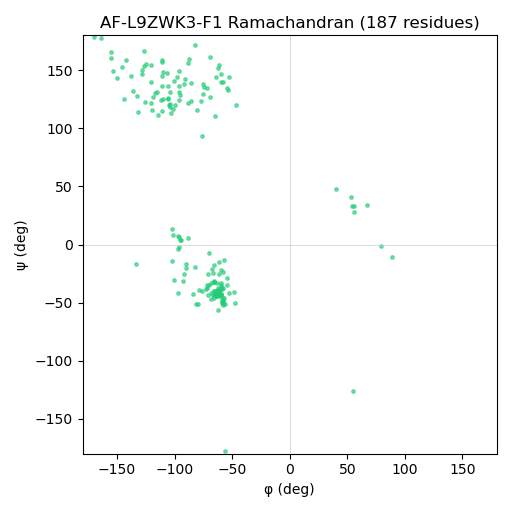5 -11.724 1.00 82.94 106 PHE A O 1
ATOM 847 N N . ASP A 1 107 ? -3.454 -5.891 -12.498 1.00 82.81 107 ASP A N 1
ATOM 848 C CA . ASP A 1 107 ? -4.855 -6.084 -12.891 1.00 82.81 107 ASP A CA 1
ATOM 849 C C . ASP A 1 107 ? -5.813 -5.720 -11.751 1.00 82.81 107 ASP A C 1
ATOM 851 O O . ASP A 1 107 ? -6.815 -5.032 -11.946 1.00 82.81 107 ASP A O 1
ATOM 855 N N . ALA A 1 108 ? -5.471 -6.117 -10.519 1.00 85.62 108 ALA A N 1
ATOM 856 C CA . ALA A 1 108 ? -6.318 -5.860 -9.366 1.00 85.62 108 ALA A CA 1
ATOM 857 C C . ALA A 1 108 ? -6.599 -4.376 -9.145 1.00 85.62 108 ALA A C 1
ATOM 859 O O . ALA A 1 108 ? -7.756 -4.002 -8.954 1.00 85.62 108 ALA A O 1
ATOM 860 N N . PHE A 1 109 ? -5.554 -3.552 -9.140 1.00 87.12 109 PHE A N 1
ATOM 861 C CA . PHE A 1 109 ? -5.639 -2.166 -8.684 1.00 87.12 109 PHE A CA 1
ATOM 862 C C . PHE A 1 109 ? -5.702 -1.142 -9.819 1.00 87.12 109 PHE A C 1
ATOM 864 O O . PHE A 1 109 ? -6.049 0.007 -9.558 1.00 87.12 109 PHE A O 1
ATOM 871 N N . VAL A 1 110 ? -5.399 -1.535 -11.059 1.00 81.62 110 VAL A N 1
ATOM 872 C CA . VAL A 1 110 ? -5.599 -0.681 -12.240 1.00 81.62 110 VAL A CA 1
ATOM 873 C C . VAL A 1 110 ? -7.036 -0.768 -12.745 1.00 81.62 110 VAL A C 1
ATOM 875 O O . VAL A 1 110 ? -7.627 0.255 -13.082 1.00 81.62 110 VAL A O 1
ATOM 878 N N . GLU A 1 111 ? -7.619 -1.968 -12.787 1.00 74.81 111 GLU A N 1
ATOM 879 C CA . GLU A 1 111 ? -8.946 -2.166 -13.384 1.00 74.81 111 GLU A CA 1
ATOM 880 C C . GLU A 1 111 ? -10.097 -1.818 -12.434 1.00 74.81 111 GLU A C 1
ATOM 882 O O . GLU A 1 111 ? -11.226 -1.588 -12.875 1.00 74.81 111 GLU A O 1
ATOM 887 N N . ASN A 1 112 ? -9.830 -1.778 -11.126 1.00 71.56 112 ASN A N 1
ATOM 888 C CA . ASN A 1 112 ? -10.859 -1.635 -10.106 1.00 71.56 112 ASN A CA 1
ATOM 889 C C . ASN A 1 112 ? -10.549 -0.456 -9.190 1.00 71.56 112 ASN A C 1
ATOM 891 O O . ASN A 1 112 ? -9.524 -0.412 -8.519 1.00 71.56 112 ASN A O 1
ATOM 895 N N . GLU A 1 113 ? -11.484 0.487 -9.107 1.00 76.62 113 GLU A N 1
ATOM 896 C CA . GLU A 1 113 ? -11.353 1.622 -8.190 1.00 76.62 113 GLU A CA 1
ATOM 897 C C . GLU A 1 113 ? -12.024 1.341 -6.845 1.00 76.62 113 GLU A C 1
ATOM 899 O O . GLU A 1 113 ? -11.569 1.831 -5.817 1.00 76.62 113 GLU A O 1
ATOM 904 N N . LYS A 1 114 ? -13.101 0.542 -6.828 1.00 91.81 114 LYS A N 1
ATOM 905 C CA . LYS A 1 114 ? -13.953 0.334 -5.650 1.00 91.81 114 LYS A CA 1
ATOM 906 C C . LYS A 1 114 ? -13.805 -1.058 -5.075 1.00 91.81 114 LYS A C 1
ATOM 908 O O . LYS A 1 114 ? -14.065 -2.041 -5.754 1.00 91.81 114 LYS A O 1
ATOM 913 N N . PHE A 1 115 ? -13.485 -1.115 -3.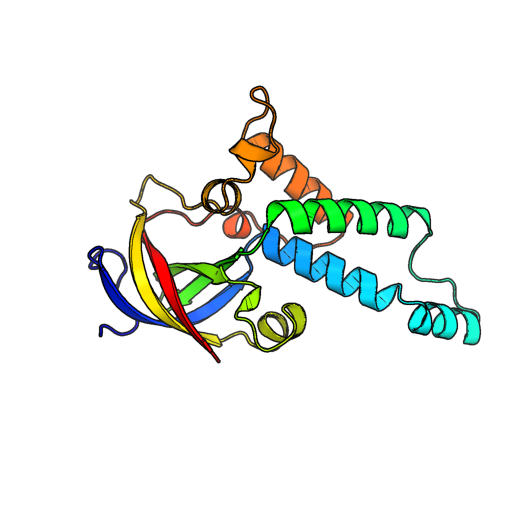791 1.00 94.19 115 PHE A N 1
ATOM 914 C CA . PHE A 1 115 ? -13.304 -2.355 -3.054 1.00 94.19 115 PHE A CA 1
ATOM 915 C C . PHE A 1 115 ? -14.159 -2.376 -1.793 1.00 94.19 115 PHE A C 1
ATOM 917 O O . PHE A 1 115 ? -14.465 -1.347 -1.189 1.00 94.19 115 PHE A O 1
ATOM 924 N N . THR A 1 116 ? -14.490 -3.587 -1.361 1.00 95.75 116 THR A N 1
ATOM 925 C CA . THR A 1 116 ? -14.970 -3.903 -0.024 1.00 95.75 116 THR A CA 1
ATOM 926 C C . THR A 1 116 ? -13.849 -4.556 0.780 1.00 95.75 116 THR A C 1
ATOM 928 O O . THR A 1 116 ? -13.395 -5.655 0.463 1.00 95.75 116 THR A O 1
ATOM 931 N N . LEU A 1 117 ? -13.450 -3.911 1.873 1.00 96.00 117 LEU A N 1
ATOM 932 C CA . LEU A 1 117 ? -12.597 -4.466 2.917 1.00 96.00 117 LEU A CA 1
ATOM 933 C C . LEU A 1 117 ? -13.460 -4.914 4.096 1.00 96.00 117 LEU A C 1
ATOM 935 O O . LEU A 1 117 ? -14.125 -4.107 4.743 1.00 96.00 117 LEU A O 1
ATOM 939 N N . VAL A 1 118 ? -13.402 -6.199 4.425 1.00 97.44 118 VAL A N 1
ATOM 940 C CA . VAL A 1 118 ? -13.881 -6.726 5.705 1.00 97.44 118 VAL A CA 1
ATOM 941 C C . VAL A 1 118 ? -12.665 -7.050 6.549 1.00 97.44 118 VAL A C 1
ATOM 943 O O . VAL A 1 118 ? -11.793 -7.810 6.127 1.00 97.44 118 VAL A O 1
ATOM 946 N N . GLY A 1 119 ? -12.596 -6.498 7.754 1.00 97.12 119 GLY A N 1
ATOM 947 C CA . GLY A 1 119 ? -11.417 -6.675 8.588 1.00 97.12 119 GLY A CA 1
ATOM 948 C C . GLY A 1 119 ? -11.626 -6.316 10.045 1.00 97.12 119 GLY A C 1
ATOM 949 O O . GLY A 1 119 ? -12.705 -5.891 10.468 1.00 97.12 119 GLY A O 1
ATOM 950 N N . ARG A 1 120 ? -10.570 -6.524 10.827 1.00 97.50 120 ARG A N 1
ATOM 951 C CA . ARG A 1 120 ? -10.532 -6.228 12.256 1.00 97.50 120 ARG A CA 1
ATOM 952 C C . ARG A 1 120 ? -9.699 -4.980 12.507 1.00 97.50 120 ARG A C 1
ATOM 954 O O . ARG A 1 120 ? -8.604 -4.848 11.978 1.00 97.50 120 ARG A O 1
ATOM 961 N N . VAL A 1 121 ? -10.169 -4.085 13.368 1.00 97.00 121 VAL A N 1
ATOM 962 C CA . VAL A 1 121 ? -9.397 -2.900 13.765 1.00 97.00 121 VAL A CA 1
ATOM 963 C C . VAL A 1 121 ? -8.136 -3.338 14.524 1.00 97.00 121 VAL A C 1
ATOM 965 O O . VAL A 1 121 ? -8.224 -3.830 15.653 1.00 97.00 121 VAL A O 1
ATOM 968 N N . LYS A 1 122 ? -6.960 -3.149 13.913 1.00 95.88 122 LYS A N 1
ATOM 969 C CA . LYS A 1 122 ? -5.639 -3.474 14.482 1.00 95.88 122 LYS A CA 1
ATOM 970 C C . LYS A 1 122 ? -5.193 -2.381 15.447 1.00 95.88 122 LYS A C 1
ATOM 972 O O . LYS A 1 122 ? -4.842 -2.672 16.593 1.00 95.88 122 LYS A O 1
ATOM 977 N N . LYS A 1 123 ? -5.242 -1.126 14.990 1.00 93.94 123 LYS A N 1
ATOM 978 C CA . LYS A 1 123 ? -4.922 0.074 15.776 1.00 93.94 123 LYS A CA 1
ATOM 979 C C . LYS A 1 123 ? -5.621 1.313 15.219 1.00 93.94 123 LYS A C 1
ATOM 981 O O . LYS A 1 123 ? -6.007 1.345 14.055 1.00 93.94 123 LYS A O 1
ATOM 986 N N . TYR A 1 124 ? -5.736 2.330 16.061 1.00 93.88 124 TYR A N 1
ATOM 987 C CA . TYR A 1 124 ? -6.161 3.673 15.678 1.00 93.88 124 TYR A CA 1
ATOM 988 C C . TYR A 1 124 ? -4.931 4.575 15.544 1.00 93.88 124 TYR A C 1
ATOM 990 O O . TYR A 1 124 ? -4.010 4.458 16.354 1.00 93.88 124 TYR A O 1
ATOM 998 N N . VAL A 1 125 ? -4.925 5.446 14.536 1.00 92.25 125 VAL A N 1
ATOM 999 C CA . VAL A 1 125 ? -3.877 6.447 14.295 1.00 92.25 125 VAL A CA 1
ATOM 1000 C C . VAL A 1 125 ? -4.426 7.793 14.750 1.00 92.25 125 VAL A C 1
ATOM 1002 O O . VAL A 1 125 ? -5.406 8.303 14.191 1.00 92.25 125 VAL A O 1
ATOM 1005 N N . LYS A 1 126 ? -3.848 8.352 15.815 1.00 89.69 126 LYS A N 1
ATOM 1006 C CA . LYS A 1 126 ? -4.348 9.603 16.409 1.00 89.69 126 LYS A CA 1
ATOM 1007 C C . LYS A 1 126 ? -4.099 10.789 15.485 1.00 89.69 126 LYS A C 1
ATOM 1009 O O . LYS A 1 126 ? -3.244 10.719 14.624 1.00 89.69 126 LYS A O 1
ATOM 1014 N N . GLY A 1 127 ? -4.816 11.895 15.692 1.00 89.00 127 GLY A N 1
ATOM 1015 C CA . GLY A 1 127 ? -4.751 13.076 14.815 1.00 89.00 127 GLY A CA 1
ATOM 1016 C C . GLY A 1 127 ? -3.366 13.715 14.652 1.00 89.00 127 GLY A C 1
ATOM 1017 O O . GLY A 1 127 ? -3.125 14.372 13.652 1.00 89.00 127 GLY A O 1
ATOM 1018 N N . ASN A 1 128 ? -2.460 13.516 15.611 1.00 89.56 128 ASN A N 1
ATOM 1019 C CA . ASN A 1 128 ? -1.074 13.992 15.570 1.00 89.56 128 ASN A CA 1
ATOM 1020 C C . ASN A 1 128 ? -0.062 12.890 15.202 1.00 89.56 128 ASN A C 1
ATOM 1022 O O . ASN A 1 128 ? 1.137 13.090 15.358 1.00 89.56 128 ASN A O 1
ATOM 1026 N N . GLU A 1 129 ? -0.544 11.713 14.814 1.00 91.44 129 GLU A N 1
ATOM 1027 C CA . GLU A 1 129 ? 0.253 10.579 14.358 1.00 91.44 129 GLU A CA 1
ATOM 1028 C C . GLU A 1 129 ? -0.008 10.380 12.858 1.00 91.44 129 GLU A C 1
ATOM 1030 O O . GLU A 1 129 ? -1.063 10.759 12.339 1.00 91.44 129 GLU A O 1
ATOM 1035 N N . THR A 1 130 ? 0.932 9.749 12.164 1.00 92.38 130 THR A N 1
ATOM 1036 C CA . THR A 1 130 ? 0.773 9.347 10.766 1.00 92.38 130 THR A CA 1
ATOM 1037 C C . THR A 1 130 ? 0.927 7.838 10.641 1.00 92.38 130 THR A C 1
ATOM 1039 O O . THR A 1 130 ? 1.533 7.163 11.481 1.00 92.38 130 THR A O 1
ATOM 1042 N N . TRP A 1 131 ? 0.317 7.275 9.604 1.00 93.25 131 TRP A N 1
ATOM 1043 C CA . TRP A 1 131 ? 0.609 5.918 9.173 1.00 93.25 131 TRP A CA 1
ATOM 1044 C C . TRP A 1 131 ? 1.451 5.974 7.908 1.00 93.25 131 TRP A C 1
ATOM 1046 O O . TRP A 1 131 ? 1.017 6.522 6.899 1.00 93.25 131 TRP A O 1
ATOM 1056 N N . ASN A 1 132 ? 2.643 5.396 7.991 1.00 90.38 132 ASN A N 1
ATOM 1057 C CA . ASN A 1 132 ? 3.649 5.397 6.943 1.00 90.38 132 ASN A CA 1
ATOM 1058 C C . ASN A 1 132 ? 3.915 3.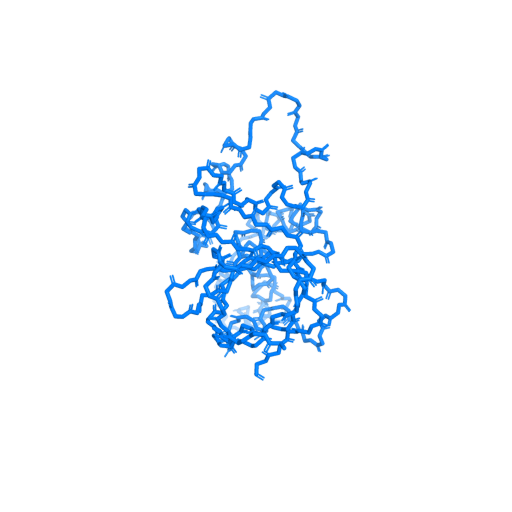937 6.524 1.00 90.38 132 ASN A C 1
ATOM 1060 O O . ASN A 1 132 ? 4.177 3.109 7.405 1.00 90.38 132 ASN A O 1
ATOM 1064 N N . PRO A 1 133 ? 3.833 3.593 5.226 1.00 86.44 133 PRO A N 1
ATOM 1065 C CA . PRO A 1 133 ? 3.999 2.229 4.746 1.00 86.44 133 PRO A CA 1
ATOM 1066 C C . PRO A 1 133 ? 5.423 1.692 4.969 1.00 86.44 133 PRO A C 1
ATOM 1068 O O . PRO A 1 133 ? 5.568 0.515 5.283 1.00 86.44 133 PRO A O 1
ATOM 1071 N N . PHE A 1 134 ? 6.459 2.538 4.926 1.00 82.81 134 PHE A N 1
ATOM 1072 C CA . PHE A 1 134 ? 7.849 2.136 5.183 1.00 82.81 134 PHE A CA 1
ATOM 1073 C C . PHE A 1 134 ? 8.055 1.674 6.628 1.00 82.81 134 PHE A C 1
ATOM 1075 O O . PHE A 1 134 ? 8.693 0.651 6.887 1.00 82.81 134 PHE A O 1
ATOM 1082 N N . LEU A 1 135 ? 7.441 2.394 7.572 1.00 83.06 135 LEU A N 1
ATOM 1083 C CA . LEU A 1 135 ? 7.417 2.013 8.984 1.00 83.06 135 LEU A CA 1
ATOM 1084 C C . LEU A 1 135 ? 6.488 0.822 9.242 1.00 83.06 135 LEU A C 1
ATOM 1086 O O . LEU A 1 135 ? 6.795 -0.035 10.062 1.00 83.06 135 LEU A O 1
ATOM 1090 N N . ALA A 1 136 ? 5.342 0.753 8.562 1.00 79.19 136 ALA A N 1
ATOM 1091 C CA . ALA A 1 136 ? 4.371 -0.324 8.753 1.00 79.19 136 ALA A CA 1
ATOM 1092 C C . ALA A 1 136 ? 4.912 -1.696 8.320 1.00 79.19 136 ALA A C 1
ATOM 1094 O O . ALA A 1 136 ? 4.560 -2.707 8.929 1.00 79.19 136 ALA A O 1
ATOM 1095 N N . LEU A 1 137 ? 5.771 -1.720 7.298 1.00 78.75 137 LEU A N 1
ATOM 1096 C CA . LEU A 1 137 ? 6.391 -2.932 6.761 1.00 78.75 137 LEU A CA 1
ATOM 1097 C C . LEU A 1 137 ? 7.780 -3.232 7.352 1.00 78.75 137 LEU A C 1
ATOM 1099 O O . LEU A 1 137 ? 8.408 -4.217 6.965 1.00 78.75 137 LEU A O 1
ATOM 1103 N N . ASN A 1 138 ? 8.242 -2.434 8.324 1.00 72.69 138 ASN A N 1
ATOM 1104 C CA . ASN A 1 138 ? 9.576 -2.536 8.929 1.00 72.69 138 ASN A CA 1
ATOM 1105 C C . ASN A 1 138 ? 10.709 -2.529 7.880 1.00 72.69 138 ASN A C 1
ATOM 1107 O O . ASN A 1 138 ? 11.653 -3.314 7.982 1.00 72.69 138 ASN A O 1
ATOM 1111 N N . ILE A 1 139 ? 10.597 -1.685 6.850 1.00 71.62 139 ILE A N 1
ATOM 1112 C CA . ILE A 1 139 ? 11.627 -1.554 5.803 1.00 71.62 139 ILE A CA 1
ATOM 1113 C C . ILE A 1 139 ? 12.864 -0.859 6.366 1.00 71.62 139 ILE A C 1
ATOM 1115 O O . ILE A 1 139 ? 13.981 -1.324 6.163 1.00 71.62 139 ILE A O 1
ATOM 1119 N N . ILE A 1 140 ? 12.640 0.206 7.135 1.00 67.88 140 ILE A N 1
ATOM 1120 C CA . ILE A 1 140 ? 13.692 1.048 7.712 1.00 67.88 140 ILE A CA 1
ATOM 1121 C C . ILE A 1 140 ? 14.635 0.212 8.585 1.00 67.88 140 ILE A C 1
ATOM 1123 O O . ILE A 1 140 ? 15.826 0.153 8.314 1.00 67.88 140 ILE A O 1
ATOM 1127 N N . ASP A 1 141 ? 14.086 -0.561 9.527 1.00 65.00 141 ASP A N 1
ATOM 1128 C CA . ASP A 1 141 ? 14.866 -1.421 10.432 1.00 65.00 141 ASP A CA 1
ATOM 1129 C C . ASP A 1 141 ? 15.726 -2.480 9.715 1.00 65.00 141 ASP A C 1
ATOM 1131 O O . ASP A 1 141 ? 16.651 -3.035 10.309 1.00 65.00 141 ASP A O 1
ATOM 1135 N N . LYS A 1 142 ? 15.388 -2.833 8.469 1.00 65.00 142 LYS A N 1
ATOM 1136 C CA . LYS A 1 142 ? 16.059 -3.898 7.713 1.00 65.00 142 LYS A CA 1
ATOM 1137 C C . LYS A 1 142 ? 17.068 -3.382 6.695 1.00 65.00 142 LYS A C 1
ATOM 1139 O O . LYS A 1 142 ? 18.011 -4.108 6.387 1.00 65.00 142 LYS A O 1
ATOM 1144 N N . TYR A 1 143 ? 16.836 -2.196 6.142 1.00 65.38 143 TYR A N 1
ATOM 1145 C CA . TYR A 1 143 ? 17.516 -1.748 4.927 1.00 65.38 143 TYR A CA 1
ATOM 1146 C C . TYR A 1 143 ? 18.063 -0.328 4.998 1.00 65.38 143 TYR A C 1
ATOM 1148 O O . TYR A 1 143 ? 18.919 0.008 4.188 1.00 65.38 143 TYR A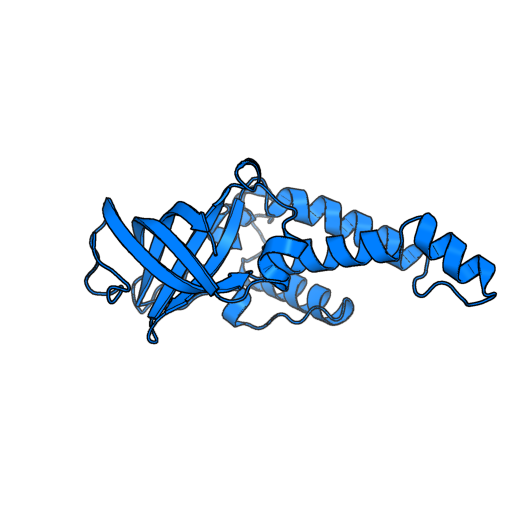 O 1
ATOM 1156 N N . VAL A 1 144 ? 17.610 0.476 5.957 1.00 63.56 144 VAL A N 1
ATOM 1157 C CA . VAL A 1 144 ? 18.105 1.835 6.153 1.00 63.56 144 VAL A CA 1
ATOM 1158 C C . VAL A 1 144 ? 19.191 1.792 7.219 1.00 63.56 144 VAL A C 1
ATOM 1160 O O . VAL A 1 144 ? 19.032 1.175 8.276 1.00 63.56 144 VAL A O 1
ATOM 1163 N N . SER A 1 145 ? 20.345 2.375 6.901 1.00 60.62 145 SER A N 1
ATOM 1164 C CA . SER A 1 145 ? 21.450 2.482 7.853 1.00 60.62 145 SER A CA 1
ATOM 1165 C C . SER A 1 145 ? 21.031 3.328 9.065 1.00 60.62 145 SER A C 1
ATOM 1167 O O . SER A 1 145 ? 20.184 4.203 8.939 1.00 60.62 145 SER A O 1
ATOM 1169 N N . GLU A 1 146 ? 21.616 3.109 10.251 1.00 57.91 146 GLU A N 1
ATOM 1170 C CA . GLU A 1 146 ? 21.281 3.903 11.457 1.00 57.91 146 GLU A CA 1
ATOM 1171 C C . GLU A 1 146 ? 21.498 5.425 11.278 1.00 57.91 146 GLU A C 1
ATOM 1173 O O . GLU A 1 146 ? 21.055 6.209 12.119 1.00 57.91 146 GLU A O 1
ATOM 1178 N N . GLU A 1 147 ? 22.191 5.839 10.211 1.00 54.31 147 GLU A N 1
ATOM 1179 C CA . GLU A 1 147 ? 22.492 7.233 9.877 1.00 54.31 147 GLU A CA 1
ATOM 1180 C C . GLU A 1 147 ? 21.431 7.902 8.987 1.00 54.31 147 GLU A C 1
ATOM 1182 O O . GLU A 1 147 ? 21.358 9.128 8.985 1.00 54.31 147 GLU A O 1
ATOM 1187 N N . GLU A 1 148 ? 20.600 7.132 8.280 1.00 64.19 148 GLU A N 1
ATOM 1188 C CA . GLU A 1 148 ? 19.572 7.648 7.368 1.00 64.19 148 GLU A CA 1
ATOM 1189 C C . GLU A 1 148 ? 18.202 7.736 8.052 1.00 64.19 148 GLU A C 1
ATOM 1191 O O . GLU A 1 148 ? 17.751 6.837 8.772 1.00 64.19 148 GLU A O 1
ATOM 1196 N N . SER A 1 149 ? 17.506 8.843 7.814 1.00 73.56 149 SER A N 1
ATOM 1197 C CA . SER A 1 149 ? 16.149 9.059 8.310 1.00 73.56 149 SER A CA 1
ATOM 1198 C C . SER A 1 149 ? 15.086 8.505 7.355 1.00 73.56 149 SER A C 1
ATOM 1200 O O . SER A 1 149 ? 15.298 8.334 6.157 1.00 73.56 149 SER A O 1
ATOM 1202 N N . VAL A 1 150 ? 13.881 8.262 7.882 1.00 74.81 150 VAL A N 1
ATOM 1203 C CA . VAL A 1 150 ? 12.720 7.871 7.059 1.00 74.81 150 VAL A CA 1
ATOM 1204 C C . VAL A 1 150 ? 12.385 8.941 6.020 1.00 74.81 150 VAL A C 1
ATOM 1206 O O . VAL A 1 150 ? 11.915 8.599 4.945 1.00 74.81 150 VAL A O 1
ATOM 1209 N N . GLU A 1 151 ? 12.608 10.213 6.348 1.00 78.69 151 GLU A N 1
ATOM 1210 C CA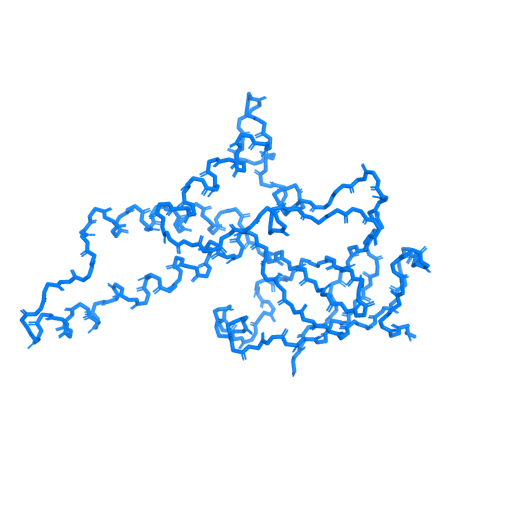 . GLU A 1 151 ? 12.339 11.340 5.451 1.00 78.69 151 GLU A CA 1
ATOM 1211 C C . GLU A 1 151 ? 13.309 11.337 4.264 1.00 78.69 151 GLU A C 1
ATOM 1213 O O . GLU A 1 151 ? 12.853 11.371 3.127 1.00 78.69 151 GLU A O 1
ATOM 1218 N N . GLU A 1 152 ? 14.612 11.167 4.508 1.00 79.25 152 GLU A N 1
ATOM 1219 C CA . GLU A 1 152 ? 15.619 11.046 3.438 1.00 79.25 152 GLU A CA 1
ATOM 1220 C C . GLU A 1 152 ? 15.312 9.860 2.514 1.00 79.25 152 GLU A C 1
ATOM 1222 O O . GLU A 1 152 ? 15.273 10.012 1.297 1.00 79.25 152 GLU A O 1
ATOM 1227 N N . PHE A 1 153 ? 14.966 8.702 3.082 1.00 78.25 153 PHE A N 1
ATOM 1228 C CA . PHE A 1 153 ? 14.594 7.533 2.283 1.00 78.25 153 PHE A CA 1
ATOM 1229 C C . PHE A 1 153 ? 13.326 7.762 1.440 1.00 78.25 153 PHE A C 1
ATOM 1231 O O . PHE A 1 153 ? 13.179 7.216 0.348 1.00 78.25 153 PHE A O 1
ATOM 1238 N N . GLN A 1 154 ? 12.374 8.554 1.937 1.00 81.88 154 GLN A N 1
ATOM 1239 C CA . GLN A 1 154 ? 11.183 8.920 1.170 1.00 81.88 154 GLN A CA 1
ATOM 1240 C C . GLN A 1 154 ? 11.496 9.898 0.043 1.00 81.88 154 GLN A C 1
ATOM 1242 O O . GLN A 1 154 ? 10.898 9.773 -1.028 1.00 81.88 154 GLN A O 1
ATOM 1247 N N . ASP A 1 155 ? 12.411 10.835 0.275 1.00 83.94 155 ASP A N 1
ATOM 1248 C CA . ASP A 1 155 ? 12.862 11.788 -0.733 1.00 83.94 155 ASP A CA 1
ATOM 1249 C C . ASP A 1 155 ? 13.577 11.065 -1.885 1.00 83.94 155 ASP A C 1
ATOM 1251 O O . ASP A 1 155 ? 13.227 11.303 -3.041 1.00 83.94 155 ASP A O 1
ATOM 1255 N N . ASP A 1 156 ? 14.442 10.087 -1.591 1.00 81.62 156 ASP A N 1
ATOM 1256 C CA . ASP A 1 156 ? 15.097 9.244 -2.607 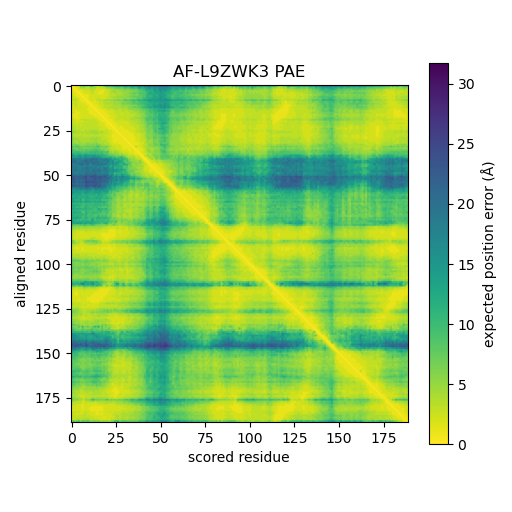1.00 81.62 156 ASP A CA 1
ATOM 1257 C C . ASP A 1 156 ? 14.077 8.477 -3.462 1.00 81.62 156 ASP A C 1
ATOM 1259 O O . ASP A 1 156 ? 14.180 8.381 -4.692 1.00 81.62 156 ASP A O 1
ATOM 1263 N N . PHE A 1 157 ? 13.044 7.936 -2.811 1.00 81.25 157 PHE A N 1
ATOM 1264 C CA . PHE A 1 157 ? 11.938 7.289 -3.505 1.00 81.25 157 PHE A CA 1
ATOM 1265 C C . PHE A 1 157 ? 11.173 8.283 -4.365 1.00 81.25 157 PHE A C 1
ATOM 1267 O O . PHE A 1 157 ? 10.805 7.969 -5.488 1.00 81.25 157 PHE A O 1
ATOM 1274 N N . LYS A 1 158 ? 10.907 9.485 -3.870 1.00 84.81 158 LYS A N 1
ATOM 1275 C CA . LYS A 1 158 ? 10.183 10.493 -4.636 1.00 84.81 158 LYS A CA 1
ATOM 1276 C C . LYS A 1 158 ? 10.968 10.920 -5.877 1.00 84.81 158 LYS A C 1
ATOM 1278 O O . LYS A 1 158 ? 10.378 10.946 -6.954 1.00 84.81 158 LYS A O 1
ATOM 1283 N N . GLU A 1 159 ? 12.272 11.151 -5.743 1.00 83.12 159 GLU A N 1
ATOM 1284 C CA . GLU A 1 159 ? 13.177 11.450 -6.860 1.00 83.12 159 GLU A CA 1
ATOM 1285 C C . GLU A 1 159 ? 13.172 10.313 -7.890 1.00 83.12 159 GLU A C 1
ATOM 1287 O O . GLU A 1 15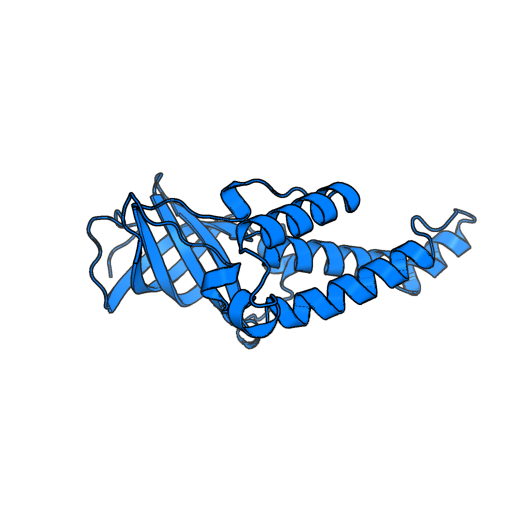9 ? 12.877 10.543 -9.063 1.00 83.12 159 GLU A O 1
ATOM 1292 N N . SER A 1 160 ? 13.344 9.067 -7.438 1.00 80.62 160 SER A N 1
ATOM 1293 C CA . SER A 1 160 ? 13.275 7.883 -8.309 1.00 80.62 160 SER A CA 1
ATOM 1294 C C . SER A 1 160 ? 11.924 7.771 -9.028 1.00 80.62 160 SER A C 1
ATOM 1296 O O . SER A 1 160 ? 11.843 7.379 -10.189 1.00 80.62 160 SER A O 1
ATOM 1298 N N . GLY A 1 161 ? 10.829 8.122 -8.351 1.00 80.00 161 GLY A N 1
ATOM 1299 C CA . GLY A 1 161 ? 9.489 8.115 -8.935 1.00 80.00 161 GLY A CA 1
ATOM 1300 C C . GLY A 1 161 ? 9.335 9.151 -10.045 1.00 80.00 161 GLY A C 1
ATOM 1301 O O . GLY A 1 161 ? 8.735 8.851 -11.076 1.00 80.00 161 GLY A O 1
ATOM 1302 N N . GLU A 1 162 ? 9.899 10.344 -9.860 1.00 81.56 162 GLU A N 1
ATOM 1303 C CA . GLU A 1 162 ? 9.900 11.408 -10.866 1.00 81.56 162 GLU A CA 1
ATOM 1304 C C . GLU A 1 162 ? 10.741 11.032 -12.093 1.00 81.56 162 GLU A C 1
ATOM 1306 O O . GLU A 1 162 ? 10.267 11.202 -13.220 1.00 81.56 162 GLU A O 1
ATOM 1311 N N . GLU A 1 163 ? 11.932 10.454 -11.896 1.00 77.06 163 GLU A N 1
ATOM 1312 C CA . GLU A 1 163 ? 12.789 9.967 -12.989 1.00 77.06 163 GLU A CA 1
ATOM 1313 C C . GLU A 1 163 ? 12.090 8.901 -13.841 1.00 77.06 163 GLU A C 1
ATOM 1315 O O . GLU A 1 163 ? 12.189 8.903 -15.070 1.00 77.06 163 GLU A O 1
ATOM 1320 N N . LEU A 1 164 ? 11.320 8.029 -13.193 1.00 72.50 164 LEU A N 1
ATOM 1321 C CA . LEU A 1 164 ? 10.583 6.943 -13.836 1.00 72.50 164 LEU A CA 1
ATOM 1322 C C . LEU A 1 164 ? 9.184 7.339 -14.306 1.00 72.50 164 LEU A C 1
ATOM 1324 O O . LEU A 1 164 ? 8.425 6.491 -14.781 1.00 72.50 164 LEU A O 1
ATOM 1328 N N . ASN A 1 165 ? 8.830 8.623 -14.194 1.00 76.12 165 ASN A N 1
ATOM 1329 C CA . ASN A 1 165 ? 7.518 9.155 -14.555 1.00 76.12 165 ASN A CA 1
ATOM 1330 C C . ASN A 1 165 ? 6.353 8.408 -13.860 1.00 76.12 165 ASN A C 1
ATOM 1332 O O . ASN A 1 165 ? 5.255 8.255 -14.405 1.00 76.12 165 ASN A O 1
ATOM 1336 N N . ILE A 1 166 ? 6.590 7.939 -12.635 1.00 81.19 166 ILE A N 1
ATOM 1337 C CA . ILE A 1 166 ? 5.601 7.291 -11.778 1.00 81.19 166 ILE A CA 1
ATOM 1338 C C . ILE A 1 166 ? 4.850 8.387 -11.023 1.00 81.19 166 ILE A C 1
ATOM 1340 O O . ILE A 1 166 ? 5.430 9.192 -10.298 1.00 81.19 166 ILE A O 1
ATOM 1344 N N . SER A 1 167 ? 3.522 8.420 -11.157 1.00 82.75 167 SER A N 1
ATOM 1345 C CA . SER A 1 167 ? 2.704 9.416 -10.458 1.00 82.75 167 SER A CA 1
ATOM 1346 C C . SER A 1 167 ? 2.543 9.067 -8.974 1.00 82.75 167 SER A C 1
ATOM 1348 O O . SER A 1 167 ? 1.621 8.341 -8.574 1.00 82.75 167 SER A O 1
ATOM 1350 N N . ILE A 1 168 ? 3.435 9.622 -8.156 1.00 85.88 168 ILE A N 1
ATOM 1351 C CA . ILE A 1 168 ? 3.417 9.493 -6.699 1.00 85.88 168 ILE A CA 1
ATOM 1352 C C . ILE A 1 168 ? 3.184 10.865 -6.076 1.00 85.88 168 ILE A C 1
ATOM 1354 O O . ILE A 1 168 ? 3.800 11.861 -6.444 1.00 85.88 168 ILE A O 1
ATOM 1358 N N . LYS A 1 169 ? 2.242 10.922 -5.142 1.00 88.56 169 LYS A N 1
ATOM 1359 C CA . LYS A 1 169 ? 1.886 12.112 -4.374 1.00 88.56 169 LYS A CA 1
ATOM 1360 C C . LYS A 1 169 ? 2.320 11.923 -2.929 1.00 88.56 169 LYS A C 1
ATOM 1362 O O . LYS A 1 169 ? 2.396 10.799 -2.446 1.00 88.56 169 LYS A O 1
ATOM 1367 N N . ASP A 1 170 ? 2.476 13.022 -2.200 1.00 86.94 170 ASP A N 1
ATOM 1368 C CA . ASP A 1 170 ? 2.831 12.985 -0.772 1.00 86.94 170 ASP A CA 1
ATOM 1369 C C . ASP A 1 170 ? 1.857 12.111 0.048 1.00 86.94 170 ASP A C 1
ATOM 1371 O O . ASP A 1 170 ? 2.24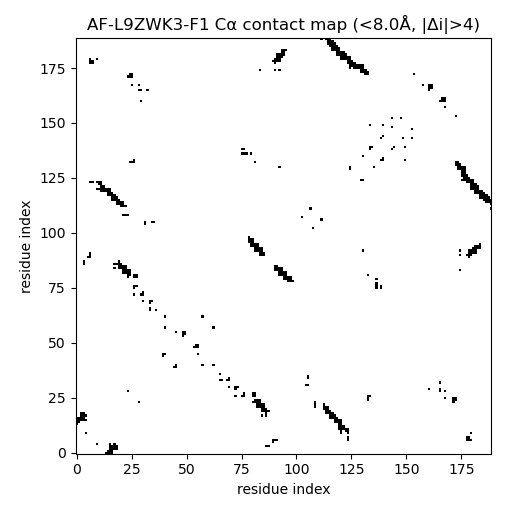8 11.364 0.939 1.00 86.94 170 ASP A O 1
ATOM 1375 N N . GLU A 1 171 ? 0.574 12.110 -0.324 1.00 89.56 171 GLU A N 1
ATOM 1376 C CA . GLU A 1 171 ? -0.467 11.301 0.321 1.00 89.56 171 GLU A CA 1
ATOM 1377 C C . GLU A 1 171 ? -0.368 9.778 0.084 1.00 89.56 171 GLU A C 1
ATOM 1379 O O . GLU A 1 171 ? -1.151 9.020 0.669 1.00 89.56 171 GLU A O 1
ATOM 1384 N N . ASP A 1 172 ? 0.545 9.343 -0.789 1.00 91.50 172 ASP A N 1
ATOM 1385 C CA . ASP A 1 172 ? 0.890 7.938 -1.022 1.00 91.50 172 ASP A CA 1
ATOM 1386 C C . ASP A 1 172 ? 2.037 7.477 -0.106 1.00 91.50 172 ASP A C 1
ATOM 1388 O O . ASP A 1 172 ? 2.239 6.274 0.061 1.00 91.50 172 ASP A O 1
ATOM 1392 N N . PHE A 1 173 ? 2.780 8.410 0.496 1.00 90.75 173 PHE A N 1
ATOM 1393 C CA . PHE A 1 173 ? 3.855 8.134 1.453 1.00 90.75 173 PHE A CA 1
ATOM 1394 C C . PHE A 1 173 ? 3.360 8.119 2.895 1.00 90.75 173 PHE A C 1
ATOM 1396 O O . PHE A 1 173 ? 3.946 7.454 3.746 1.00 90.75 173 PHE A O 1
ATOM 1403 N N . GLU A 1 174 ? 2.268 8.818 3.188 1.00 93.00 174 GLU A N 1
ATOM 1404 C CA . GLU A 1 174 ? 1.688 8.822 4.521 1.00 93.00 174 GLU A CA 1
ATOM 1405 C C . GLU A 1 174 ? 0.187 9.104 4.527 1.00 93.00 174 GLU A C 1
ATOM 1407 O O . GLU A 1 174 ? -0.364 9.843 3.711 1.00 93.00 174 GLU A O 1
ATOM 1412 N N . VAL A 1 175 ? -0.489 8.521 5.514 1.00 92.62 175 VAL A N 1
ATOM 1413 C CA . VAL A 1 175 ? -1.876 8.842 5.839 1.00 92.62 175 VAL A CA 1
ATOM 1414 C C . VAL A 1 175 ? -1.894 9.552 7.181 1.00 92.62 175 VAL A C 1
ATOM 1416 O O . VAL A 1 175 ? -1.560 8.964 8.214 1.00 92.62 175 VAL A O 1
ATOM 1419 N N . GLN A 1 176 ? -2.305 10.819 7.159 1.00 91.81 176 GLN A N 1
ATOM 1420 C CA . GLN A 1 176 ? -2.499 11.597 8.375 1.00 91.81 176 GLN A CA 1
ATOM 1421 C C . GLN A 1 176 ? -3.576 10.979 9.271 1.00 91.81 176 GLN A C 1
ATOM 1423 O O . GLN A 1 176 ? -4.466 10.253 8.818 1.00 91.81 176 GLN A O 1
ATOM 1428 N N . GLY A 1 177 ? -3.454 11.263 10.565 1.00 88.00 177 GLY A N 1
ATOM 1429 C CA . GLY A 1 177 ? -4.277 10.720 11.631 1.00 88.00 177 GLY A CA 1
ATOM 1430 C C . GLY A 1 177 ? -5.786 10.928 11.510 1.00 88.00 177 GLY A C 1
ATOM 1431 O O . GLY A 1 177 ? -6.304 11.501 10.559 1.00 88.00 177 GLY A O 1
ATOM 1432 N N . HIS A 1 178 ? -6.507 10.462 12.533 1.00 91.44 178 HIS A N 1
ATOM 1433 C CA . HIS A 1 178 ? -7.962 10.247 12.483 1.00 91.44 178 HIS A CA 1
ATOM 1434 C C . HIS A 1 178 ? -8.369 9.121 11.522 1.00 91.44 178 HIS A C 1
ATOM 1436 O O . HIS A 1 178 ? -9.445 9.147 10.930 1.00 91.44 178 HIS A O 1
ATOM 1442 N N . THR A 1 179 ? -7.517 8.101 11.426 1.00 94.81 179 THR A N 1
ATOM 1443 C CA . THR A 1 179 ? -7.716 6.898 10.611 1.00 94.81 179 THR A CA 1
ATOM 1444 C C . THR A 1 179 ? -7.551 5.638 11.466 1.00 94.81 179 THR A C 1
ATOM 1446 O O . THR A 1 179 ? -7.063 5.679 12.600 1.00 94.81 179 THR A O 1
ATOM 1449 N N . ALA A 1 180 ? -7.972 4.496 10.934 1.00 95.75 180 ALA A N 1
ATOM 1450 C CA . ALA A 1 180 ? -7.775 3.192 11.547 1.00 95.75 180 ALA A CA 1
ATOM 1451 C C . ALA A 1 180 ? -6.981 2.280 10.611 1.00 95.75 180 ALA A C 1
ATOM 1453 O O . ALA A 1 180 ? -7.224 2.243 9.405 1.00 95.75 180 ALA A O 1
ATOM 1454 N N . VAL A 1 181 ? -6.066 1.505 11.196 1.00 96.69 181 VAL A N 1
ATOM 1455 C CA . VAL A 1 181 ? -5.411 0.396 10.502 1.00 96.69 181 VAL A CA 1
ATOM 1456 C C . VAL A 1 181 ? -6.259 -0.847 10.700 1.00 96.69 181 VAL A C 1
ATOM 1458 O O . VAL A 1 181 ? -6.515 -1.270 11.835 1.00 96.69 181 VAL A O 1
ATOM 1461 N N . ILE A 1 182 ? -6.688 -1.430 9.595 1.00 97.44 182 ILE A N 1
ATOM 1462 C CA . ILE A 1 182 ? -7.543 -2.601 9.544 1.00 97.44 182 ILE A CA 1
ATOM 1463 C C . ILE A 1 182 ? -6.686 -3.789 9.121 1.00 97.44 182 ILE A C 1
ATOM 1465 O O . ILE A 1 182 ? -5.990 -3.747 8.115 1.00 97.44 182 ILE A O 1
ATOM 1469 N N . GLU A 1 183 ? -6.722 -4.850 9.915 1.00 96.38 183 GLU A N 1
ATOM 1470 C CA . GLU A 1 183 ? -6.179 -6.148 9.537 1.00 96.38 183 GLU A CA 1
ATOM 1471 C C . GLU A 1 183 ? -7.214 -6.852 8.645 1.00 96.38 183 GLU A C 1
ATOM 1473 O O . GLU A 1 183 ? -8.336 -7.110 9.111 1.00 96.38 183 GLU A O 1
ATOM 1478 N N . PRO A 1 184 ? -6.897 -7.123 7.368 1.00 95.38 184 PRO A N 1
ATOM 1479 C CA . PRO A 1 184 ? -7.880 -7.633 6.426 1.00 95.38 184 PRO A CA 1
ATOM 1480 C C . PRO A 1 184 ? -8.233 -9.092 6.729 1.00 95.38 184 PRO A C 1
ATOM 1482 O O . PRO A 1 184 ? -7.367 -9.936 6.947 1.00 95.38 184 PRO A O 1
ATOM 1485 N N . ILE A 1 185 ? -9.532 -9.389 6.706 1.00 95.25 185 ILE A N 1
ATOM 1486 C CA . ILE A 1 185 ? -10.078 -10.754 6.659 1.00 95.25 185 ILE A CA 1
ATOM 1487 C C . ILE A 1 185 ? -10.405 -11.108 5.205 1.00 95.25 185 ILE A C 1
ATOM 1489 O O . ILE A 1 185 ? -10.137 -12.222 4.764 1.00 95.25 185 ILE A O 1
ATOM 1493 N N . ALA A 1 186 ? -10.980 -10.157 4.465 1.00 92.62 186 ALA A N 1
ATOM 1494 C CA . ALA A 1 186 ? -11.272 -10.279 3.044 1.00 92.62 186 ALA A CA 1
ATOM 1495 C C . ALA A 1 186 ? -11.217 -8.906 2.362 1.00 92.62 186 ALA A C 1
ATOM 1497 O O . ALA A 1 186 ? -11.656 -7.908 2.936 1.00 92.62 186 ALA A O 1
ATOM 1498 N N . VAL A 1 187 ? -10.718 -8.886 1.127 1.00 91.00 187 VAL A N 1
ATOM 1499 C CA . VAL A 1 187 ? -10.723 -7.729 0.225 1.00 91.00 187 VAL A CA 1
ATOM 1500 C C . VAL A 1 187 ? -11.223 -8.211 -1.135 1.00 91.00 187 VAL A C 1
ATOM 1502 O O . VAL A 1 187 ? -10.737 -9.225 -1.632 1.00 91.00 187 VAL A O 1
ATOM 1505 N N . TYR A 1 188 ? -12.229 -7.542 -1.691 1.00 90.75 188 TYR A N 1
ATOM 1506 C CA . TYR A 1 188 ? -12.852 -7.894 -2.974 1.00 90.75 188 TYR A CA 1
ATOM 1507 C C . TYR A 1 188 ? -13.504 -6.664 -3.616 1.00 90.75 188 TYR A C 1
ATOM 1509 O O . TYR A 1 188 ? -13.682 -5.660 -2.930 1.00 90.75 188 TYR A O 1
ATOM 1517 N N . TRP A 1 189 ? -13.858 -6.739 -4.897 1.00 87.56 189 TRP A N 1
ATOM 1518 C CA . TRP A 1 189 ? -14.538 -5.689 -5.666 1.00 87.56 189 TRP A CA 1
ATOM 1519 C C . TRP A 1 189 ? -15.846 -6.217 -6.263 1.00 87.56 189 TRP A C 1
ATOM 1521 O O . TRP A 1 189 ? -15.953 -7.453 -6.457 1.00 87.56 189 TRP A O 1
#

Foldseek 3Di:
DAECDQLVPDDFFDKYKYKFFKDFFLLLLLLLLLVVVCVCPDPVNCVVCVVVVHDRPDDPVVVVVSVVSNVVSCVQCPQWTWMWGDDPNAIAIEIDGNVPDPDDPNCANVVDGIKMFIFGFHDAAAQQGKDFSSVVSVVCVPPNDPPDDPVNVVVVSVVVCVVSVRDHDPCSGIDGGSYTYTYTPDMDD

Solvent-accessible surface area (backbone atoms only — not comparable to full-atom values): 10527 Å² total; per-residue (Å²): 119,48,68,68,63,65,43,84,78,63,55,72,68,44,50,37,37,40,60,25,41,56,41,69,20,46,71,44,47,52,49,43,51,43,52,51,49,52,59,63,65,28,68,72,46,46,50,50,30,56,74,69,77,41,79,64,96,67,52,76,66,58,52,52,51,47,53,53,51,42,56,52,45,53,67,47,47,60,62,44,40,43,36,36,36,41,37,97,93,40,51,35,36,35,56,43,55,54,92,74,54,91,62,61,70,52,64,57,62,72,78,42,56,56,35,41,39,32,24,31,31,66,42,75,35,50,74,93,37,69,50,36,57,54,69,74,61,50,32,48,87,72,74,48,55,98,85,59,51,74,66,59,58,47,49,54,48,49,52,54,28,58,76,67,71,46,96,77,54,75,73,31,55,37,45,68,31,56,20,30,35,31,44,67,77,44,76,50,112

Sequence (189 aa):
MKENPDPRGLSRGEIVRIEGNVYPMSLLKFEMAIGAFSEFTGDDIQEAFHAIDQPTPFTKDEERQMEAVGTLMESFTGDMYPLRIESGGSKYCTELKRDFMRQPVFDAFVENEKFTLVGRVKKYVKGNETWNPFLALNIIDKYVSEEESVEEFQDDFKESGEELNISIKDEDFEVQGHTAVIEPIAVYW

pLDDT: mean 84.34, std 9.54, range [54.31, 97.56]

InterPro domains:
  IPR045633 Protein of unknown function DUF6414 [PF19952] (6-188)